Protein AF-0000000070114919 (afdb_homodimer)

Secondary structure (DSSP, 8-state):
----------HHHHHHHHHHHHHHHHHHHHHHHHHHHHHHH-EEEEE-TTSSEEEEEETT-BEEEEEE-GGGGGS-HHHHHHHHHHHHHHHHHHHHHHHHHHHHHHH-TT-HHHHHHHHHHHHHHHTSGGG--/----------HHHHHHHHHHHHHHHHHHHHHHHHHHHHHHH-EEEEE-TTSSEEEEEETT-BEEEEEE-GGGGGS-HHHHHHHHHHHHHHHHHHHHHHHHHHHHHHH-TT-HHHHHHHHHHHHHHHTSGGG--

pLDDT: mean 83.4, std 18.02, range [37.12, 98.88]

Solvent-accessible surface area (backbone atoms only — not comparable to full-atom values): 14365 Å² total; per-residue (Å²): 129,81,78,78,66,70,77,72,73,48,69,68,56,51,51,52,53,52,52,50,49,51,51,52,50,52,50,50,53,53,30,51,51,50,32,52,52,52,44,72,64,36,71,29,69,24,54,36,94,84,54,50,40,40,36,30,24,30,56,79,38,31,75,73,44,56,47,54,34,90,63,58,55,79,50,54,45,68,55,51,33,52,47,51,51,51,17,48,52,51,21,40,54,50,18,48,52,53,48,48,50,47,34,40,73,48,46,30,80,84,27,69,67,27,51,53,50,46,50,51,52,49,51,58,57,58,70,32,77,78,68,58,127,130,81,78,78,67,71,77,72,74,49,69,68,57,52,52,51,51,51,50,51,51,51,51,52,49,53,50,52,52,52,30,50,52,51,33,50,52,52,44,73,64,37,70,28,68,25,55,36,95,84,54,51,39,38,36,29,24,30,56,79,37,33,75,73,46,55,46,53,33,90,64,58,54,78,50,53,44,68,56,52,32,52,45,51,51,51,18,49,52,52,22,39,53,50,19,49,51,52,46,49,48,47,33,41,74,46,45,30,81,82,28,67,66,27,50,53,51,48,50,51,51,50,49,57,58,56,70,32,75,78,67,59,128

Sequenc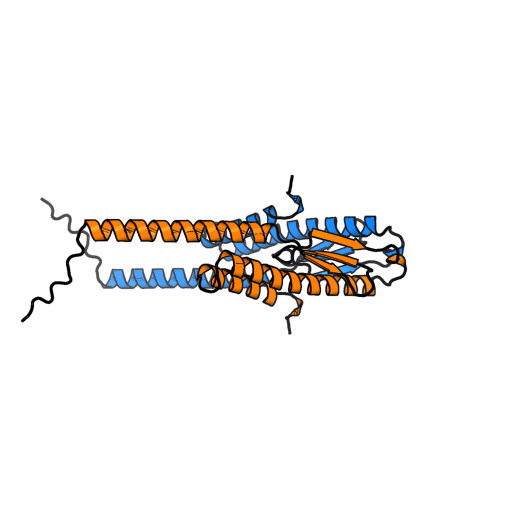e (266 aa):
MASDAEPLLEPGMALDRLAAWQHDIDQVVARTRAATARLAALRVSASDPRGLVRVTLDAQGTLHDIRFTARLDHYDPDVVSRTIMAAVRDARRRAAGDSALVIEETLGSASVAARELTARVAERLRTSPEDRPMASDAEPLLEPGMALDRLAAWQHDIDQVVARTRAATARLAALRVSASDPRGLVRVTLDAQGTLHDIRFTARLDHYDPDVVSRTIMAAVRDARRRAAGDSALVIEETLGSASVAARELTARVAERLRTSPEDRP

Nearest PDB structures (foldseek):
  1j8b-assembly1_A-2  TM=7.448E-01  e=1.218E-04  Haemophilus influenzae Rd KW20
  1pug-assembly1_A  TM=6.864E-01  e=4.179E-04  Escherichia coli
  7aor-assembly1_an  TM=6.148E-01  e=1.524E-03  Trypanosoma cruzi strain CL Brener
  7ane-assembly1_an  TM=6.117E-01  e=2.206E-03  Leishmania major
  6hiw-assembly1_DM  TM=6.025E-01  e=3.002E-03  Trypanosoma brucei brucei

Radius of gyration: 26.1 Å; Cα contacts (8 Å, |Δi|>4): 324; chains: 2; bounding box: 44×90×58 Å

Organism: Actinoplanes teichomyceticus (NCBI:txid1867)

Structure (mmCIF, N/CA/C/O backbone):
data_AF-0000000070114919-model_v1
#
loop_
_entity.id
_entity.type
_entity.pdbx_description
1 polymer 'YbaB/EbfC DNA-binding family protein'
#
loop_
_atom_site.group_PDB
_atom_site.id
_atom_site.type_symbol
_atom_site.label_atom_id
_atom_site.label_alt_id
_atom_site.label_comp_id
_atom_site.label_asym_id
_atom_site.label_entity_id
_atom_site.label_seq_id
_atom_site.pdbx_PDB_ins_code
_atom_site.Cartn_x
_atom_site.Cartn_y
_atom_site.Cartn_z
_atom_site.occupancy
_atom_site.B_iso_or_equiv
_atom_site.auth_seq_id
_atom_site.auth_comp_id
_atom_site.auth_asym_id
_atom_site.auth_atom_id
_atom_site.pdbx_PDB_model_num
ATOM 1 N N . MET A 1 1 ? -18.984 60.188 14.5 1 41.59 1 MET A N 1
ATOM 2 C CA . MET A 1 1 ? -18.234 59 14.102 1 41.59 1 MET A CA 1
ATOM 3 C C . MET A 1 1 ? -18.656 57.781 14.93 1 41.59 1 MET A C 1
ATOM 5 O O . MET A 1 1 ? -18.609 57.812 16.156 1 41.59 1 MET A O 1
ATOM 9 N N . ALA A 1 2 ? -19.703 57.125 14.391 1 52.75 2 ALA A N 1
ATOM 10 C CA . ALA A 1 2 ? -20.328 56 15.047 1 52.75 2 ALA A CA 1
ATOM 11 C C . ALA A 1 2 ? -19.281 54.938 15.445 1 52.75 2 ALA A C 1
ATOM 13 O O . ALA A 1 2 ? -18.359 54.656 14.672 1 52.75 2 ALA A O 1
ATOM 14 N N . SER A 1 3 ? -18.828 54.969 16.672 1 50.62 3 SER A N 1
ATOM 15 C CA . SER A 1 3 ? -18 53.875 17.203 1 50.62 3 SER A CA 1
ATOM 16 C C . SER A 1 3 ? -18.516 52.531 16.797 1 50.62 3 SER A C 1
ATOM 18 O O . SER A 1 3 ? -19.641 52.125 17.156 1 50.62 3 SER A O 1
ATOM 20 N N . ASP A 1 4 ? -18.453 52.156 15.523 1 49.56 4 ASP A N 1
ATOM 21 C CA . ASP A 1 4 ? -18.75 50.812 15.047 1 49.56 4 ASP A CA 1
ATOM 22 C C . ASP A 1 4 ? -18.172 49.75 15.984 1 49.56 4 ASP A C 1
ATOM 24 O O . ASP A 1 4 ? -17.016 49.344 15.844 1 49.56 4 ASP A O 1
ATOM 28 N N . ALA A 1 5 ? -18.312 49.844 17.312 1 54.16 5 ALA A N 1
ATOM 29 C CA . ALA A 1 5 ? -17.906 48.844 18.297 1 54.16 5 ALA A CA 1
ATOM 30 C C . ALA A 1 5 ? -18.328 47.469 17.844 1 54.16 5 ALA A C 1
ATOM 32 O O . ALA A 1 5 ? -19.469 47.219 17.484 1 54.16 5 ALA A O 1
ATOM 33 N N . GLU A 1 6 ? -17.453 46.625 17.156 1 59.78 6 GLU A N 1
ATOM 34 C CA . GLU A 1 6 ? -17.625 45.219 16.922 1 59.78 6 GLU A CA 1
ATOM 35 C C . GLU A 1 6 ? -18.359 44.531 18.078 1 59.78 6 GLU A C 1
ATOM 37 O O . GLU A 1 6 ? -18.047 44.781 19.25 1 59.78 6 GLU A O 1
ATOM 42 N N . PRO A 1 7 ? -19.578 44.25 17.844 1 58.84 7 PRO A N 1
ATOM 43 C CA . PRO A 1 7 ? -20.359 43.656 18.938 1 58.84 7 PRO A CA 1
ATOM 44 C C . PRO A 1 7 ? -19.531 42.75 19.828 1 58.84 7 PRO A C 1
ATOM 46 O O . PRO A 1 7 ? -18.797 41.906 19.312 1 58.84 7 PRO A O 1
ATOM 49 N N . LEU A 1 8 ? -19.031 43.25 20.812 1 59.84 8 LEU A N 1
ATOM 50 C CA . LEU A 1 8 ? -18.359 42.438 21.828 1 59.84 8 LEU A CA 1
ATOM 51 C C . LEU A 1 8 ? -19.078 41.094 22.047 1 59.84 8 LEU A C 1
ATOM 53 O O . LEU A 1 8 ? -20.266 41.094 22.344 1 59.84 8 LEU A O 1
ATOM 57 N N . LEU A 1 9 ? -18.594 40.062 21.406 1 67.62 9 LEU A N 1
ATOM 58 C CA . LEU A 1 9 ? -19.141 38.75 21.688 1 67.62 9 LEU A CA 1
ATOM 59 C C . LEU A 1 9 ? -19.297 38.531 23.188 1 67.62 9 LEU A C 1
ATOM 61 O O . LEU A 1 9 ? -18.375 38.75 23.953 1 67.62 9 LEU A O 1
ATOM 65 N N . GLU A 1 10 ? -20.5 38.562 23.625 1 78.06 10 GLU A N 1
ATOM 66 C CA . GLU A 1 10 ? -20.812 38.219 25.016 1 78.06 10 GLU A CA 1
ATOM 67 C C . GLU A 1 10 ? -20.141 36.906 25.438 1 78.06 10 GLU A C 1
ATOM 69 O O . GLU A 1 10 ? -20 36 24.625 1 78.06 10 GLU A O 1
ATOM 74 N N . PRO A 1 11 ? -19.438 36.906 26.5 1 83.44 11 PRO A N 1
ATOM 75 C CA . PRO A 1 11 ? -18.734 35.75 26.984 1 83.44 11 PRO A CA 1
ATOM 76 C C . PRO A 1 11 ? -19.547 34.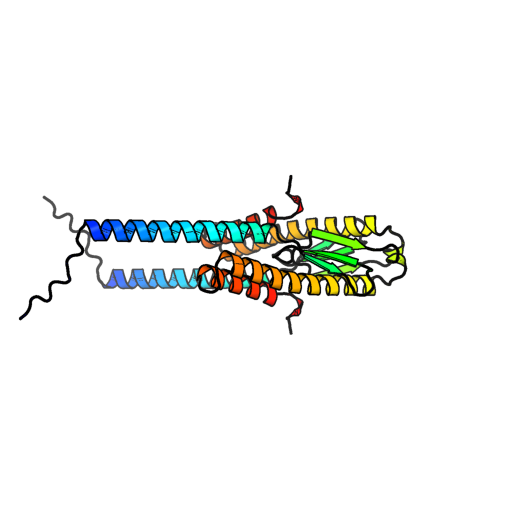469 26.844 1 83.44 11 PRO A C 1
ATOM 78 O O . PRO A 1 11 ? -19.016 33.406 26.5 1 83.44 11 PRO A O 1
ATOM 81 N N . GLY A 1 12 ? -20.828 34.562 27.078 1 86.12 12 GLY A N 1
ATOM 82 C CA . GLY A 1 12 ? -21.703 33.406 26.953 1 86.12 12 GLY A CA 1
ATOM 83 C C . GLY A 1 12 ? -21.797 32.875 25.531 1 86.12 12 GLY A C 1
ATOM 84 O O . GLY A 1 12 ? -21.781 31.672 25.297 1 86.12 12 GLY A O 1
ATOM 85 N N . MET A 1 13 ? -21.828 33.812 24.594 1 86.25 13 MET A N 1
ATOM 86 C CA . MET A 1 13 ? -21.906 33.438 23.172 1 86.25 13 MET A CA 1
ATOM 87 C C . MET A 1 13 ? -20.594 32.844 22.688 1 86.25 13 MET A C 1
ATOM 89 O O . MET A 1 13 ? -20.594 31.891 21.891 1 86.25 13 MET A O 1
ATOM 93 N N . ALA A 1 14 ? -19.484 33.281 23.266 1 87.12 14 ALA A N 1
ATOM 94 C CA . ALA A 1 14 ? -18.156 32.719 22.938 1 87.12 14 ALA A CA 1
ATOM 95 C C . ALA A 1 14 ? -18.016 31.297 23.438 1 87.12 14 ALA A C 1
ATOM 97 O O . ALA A 1 14 ? -17.5 30.438 22.734 1 87.12 14 ALA A O 1
ATOM 98 N N . LEU A 1 15 ? -18.594 31.047 24.625 1 86.88 15 LEU A N 1
ATOM 99 C CA . LEU A 1 15 ? -18.547 29.719 25.203 1 86.88 15 LEU A CA 1
ATOM 100 C C . LEU A 1 15 ? -19.422 28.75 24.422 1 86.88 15 LEU A C 1
ATOM 102 O O . LEU A 1 15 ? -19.047 27.594 24.219 1 86.88 15 LEU A O 1
ATOM 106 N N . ASP A 1 16 ? -20.562 29.234 23.922 1 88.06 16 ASP A N 1
ATOM 107 C CA . ASP A 1 16 ? -21.469 28.406 23.125 1 88.06 16 ASP A CA 1
ATOM 108 C C . ASP A 1 16 ? -20.828 28.047 21.781 1 88.06 16 ASP A C 1
ATOM 110 O O . ASP A 1 16 ? -20.938 26.922 21.312 1 88.06 16 ASP A O 1
ATOM 114 N N . ARG A 1 17 ? -20.188 29.031 21.188 1 87 17 ARG A N 1
ATOM 115 C CA . ARG A 1 17 ? -19.516 28.828 19.906 1 87 17 ARG A CA 1
ATOM 116 C C . ARG A 1 17 ? -18.359 27.828 20.047 1 87 17 ARG A C 1
ATOM 118 O O . ARG A 1 17 ? -18.172 26.969 19.188 1 87 17 ARG A O 1
ATOM 125 N N . LEU A 1 18 ? -17.578 27.859 21.172 1 85.94 18 LEU A N 1
ATOM 126 C CA . LEU A 1 18 ? -16.484 26.938 21.438 1 85.94 18 LEU A CA 1
ATOM 127 C C . LEU A 1 18 ? -17.016 25.516 21.641 1 85.94 18 LEU A C 1
ATOM 129 O O . LEU A 1 18 ? -16.438 24.562 21.125 1 85.94 18 LEU A O 1
ATOM 133 N N . ALA A 1 19 ? -18.156 25.406 22.297 1 88.56 19 ALA A N 1
ATOM 134 C CA . ALA A 1 19 ? -18.766 24.094 22.547 1 88.56 19 ALA A CA 1
ATOM 135 C C . ALA A 1 19 ? -19.25 23.453 21.25 1 88.56 19 ALA A C 1
ATOM 137 O O . ALA A 1 19 ? -19.078 22.25 21.047 1 88.56 19 ALA A O 1
ATOM 138 N N . ALA A 1 20 ? -19.828 24.281 20.406 1 86.06 20 ALA A N 1
ATOM 139 C CA . ALA A 1 20 ? -20.297 23.781 19.109 1 86.06 20 ALA A CA 1
ATOM 140 C C . ALA A 1 20 ? -19.141 23.328 18.234 1 86.06 20 ALA A C 1
ATOM 142 O O . ALA A 1 20 ? -19.219 22.297 17.578 1 86.06 20 ALA A O 1
ATOM 143 N N . TRP A 1 21 ? -18.062 24.141 18.281 1 84.88 21 TRP A N 1
ATOM 144 C CA . TRP A 1 21 ? -16.875 23.797 17.516 1 84.88 21 TRP A CA 1
ATOM 145 C C . TRP A 1 21 ? -16.266 22.5 18.016 1 84.88 21 TRP A C 1
ATOM 147 O O . TRP A 1 21 ? -15.922 21.609 17.219 1 84.88 21 TRP A O 1
ATOM 157 N N . GLN A 1 22 ? -16.188 22.312 19.312 1 86.75 22 GLN A N 1
ATOM 158 C CA . GLN A 1 22 ? -15.656 21.094 19.891 1 86.75 22 GLN A CA 1
ATOM 159 C C . GLN A 1 22 ? -16.5 19.875 19.516 1 86.75 22 GLN A C 1
ATOM 161 O O . GLN A 1 22 ? -15.961 18.812 19.203 1 86.75 22 GLN A O 1
ATOM 166 N N . HIS A 1 23 ? -17.828 20.078 19.5 1 87.31 23 HIS A N 1
ATOM 167 C CA . HIS A 1 23 ? -18.75 19.016 19.109 1 87.31 23 HIS A CA 1
ATOM 168 C C . HIS A 1 23 ? -18.547 18.625 17.641 1 87.31 23 HIS A C 1
ATOM 170 O O . HIS A 1 23 ? -18.469 17.438 17.328 1 87.31 23 HIS A O 1
ATOM 176 N N . ASP A 1 24 ? -18.344 19.609 16.781 1 83.94 24 ASP A N 1
ATOM 177 C CA . ASP A 1 24 ? -18.109 19.359 15.367 1 83.94 24 ASP A CA 1
ATOM 178 C C . ASP A 1 24 ? -16.797 18.609 15.141 1 83.94 24 ASP A C 1
ATOM 180 O O . ASP A 1 24 ? -16.75 17.656 14.375 1 83.94 24 ASP A O 1
ATOM 184 N N . ILE A 1 25 ? -15.766 18.922 15.898 1 86.25 25 ILE A N 1
ATOM 185 C CA . ILE A 1 25 ? -14.469 18.266 15.781 1 86.25 25 ILE A CA 1
ATOM 186 C C . ILE A 1 25 ? -14.586 16.812 16.234 1 86.25 25 ILE A C 1
ATOM 188 O O . ILE A 1 25 ? -14.086 15.914 15.57 1 86.25 25 ILE A O 1
ATOM 192 N N . ASP A 1 26 ? -15.25 16.656 17.312 1 87.69 26 ASP A N 1
ATOM 193 C CA . ASP A 1 26 ? -15.438 15.312 17.844 1 87.69 26 ASP A CA 1
ATOM 194 C C . ASP A 1 26 ? -16.172 14.422 16.844 1 87.69 26 ASP A C 1
ATOM 196 O O . ASP A 1 26 ? -15.828 13.242 16.688 1 87.69 26 ASP A O 1
ATOM 200 N N . GLN A 1 27 ? -17.109 15 16.156 1 87.56 27 GLN A N 1
ATOM 201 C CA . GLN A 1 27 ? -17.859 14.25 15.148 1 87.56 27 GLN A CA 1
ATOM 202 C C . GLN A 1 27 ? -16.984 13.883 13.961 1 87.56 27 GLN A C 1
ATOM 204 O O . GLN A 1 27 ? -17.047 12.766 13.453 1 87.56 27 GLN A O 1
ATOM 209 N N . VAL A 1 28 ? -16.141 14.789 13.547 1 82.75 28 VAL A N 1
ATOM 210 C CA . VAL A 1 28 ? -15.242 14.547 12.414 1 82.75 28 VAL A CA 1
ATOM 211 C C . VAL A 1 28 ? -14.219 13.484 12.789 1 82.75 28 VAL A C 1
ATOM 213 O O . VAL A 1 28 ? -13.961 12.555 12.008 1 82.75 28 VAL A O 1
ATOM 216 N N . VAL A 1 29 ? -13.688 13.508 13.969 1 87.56 29 VAL A N 1
ATOM 217 C CA . VAL A 1 29 ? -12.711 12.539 14.445 1 87.56 29 VAL A CA 1
ATOM 218 C C . VAL A 1 29 ? -13.336 11.148 14.492 1 87.56 29 VAL A C 1
ATOM 220 O O . VAL A 1 29 ? -12.742 10.18 14.023 1 87.56 29 VAL A O 1
ATOM 223 N N . ALA A 1 30 ? -14.508 11.07 14.93 1 90.69 30 ALA A N 1
ATOM 224 C CA . ALA A 1 30 ? -15.211 9.797 15.031 1 90.69 30 ALA A CA 1
ATOM 225 C C . ALA A 1 30 ? -15.477 9.211 13.648 1 90.69 30 ALA A C 1
ATOM 227 O O . ALA A 1 30 ? -15.305 8.008 13.43 1 90.69 30 ALA A O 1
ATOM 228 N N . ARG A 1 31 ? -15.914 10.031 12.758 1 89.19 31 ARG A N 1
ATOM 229 C CA . ARG A 1 31 ? -16.203 9.578 11.398 1 89.19 31 ARG A CA 1
ATOM 230 C C . ARG A 1 31 ? -14.922 9.125 10.695 1 89.19 31 ARG A C 1
ATOM 232 O O . ARG A 1 31 ? -14.922 8.117 9.984 1 89.19 31 ARG A O 1
ATOM 239 N N . THR A 1 32 ? -13.883 9.852 10.875 1 89.69 32 THR A N 1
ATOM 240 C CA . THR A 1 32 ? -12.602 9.492 10.281 1 89.69 32 THR A CA 1
ATOM 241 C C . THR A 1 32 ? -12.102 8.156 10.828 1 89.69 32 THR A C 1
ATOM 243 O O . THR A 1 32 ? -11.641 7.301 10.078 1 89.69 32 THR A O 1
ATOM 246 N N . ARG A 1 33 ? -12.227 7.957 12.078 1 92.06 33 ARG A N 1
ATOM 247 C CA . ARG A 1 33 ? -11.82 6.699 12.695 1 92.06 33 ARG A CA 1
ATOM 248 C C . ARG A 1 33 ? -12.625 5.531 12.141 1 92.06 33 ARG A C 1
ATOM 250 O O . ARG A 1 33 ? -12.078 4.457 11.883 1 92.06 33 ARG A O 1
ATOM 257 N N . ALA A 1 34 ? -13.852 5.766 11.945 1 91.69 34 ALA A N 1
ATOM 258 C CA . ALA A 1 34 ? -14.727 4.734 11.391 1 91.69 34 ALA A CA 1
ATOM 259 C C . ALA A 1 34 ? -14.336 4.398 9.953 1 91.69 34 ALA A C 1
ATOM 261 O O . ALA A 1 34 ? -14.305 3.225 9.57 1 91.69 34 ALA A O 1
ATOM 262 N N . ALA A 1 35 ? -14.047 5.418 9.18 1 90.69 35 ALA A N 1
ATOM 263 C CA . ALA A 1 35 ? -13.602 5.215 7.805 1 90.69 35 ALA A CA 1
ATOM 264 C C . ALA A 1 35 ? -12.305 4.418 7.758 1 90.69 35 ALA A C 1
ATOM 266 O O . ALA A 1 35 ? -12.18 3.473 6.977 1 90.69 35 ALA A O 1
ATOM 267 N N . THR A 1 36 ? -11.414 4.816 8.617 1 92.31 36 THR A N 1
ATOM 268 C CA . THR A 1 36 ? -10.117 4.148 8.664 1 92.31 36 THR A CA 1
ATOM 269 C C . THR A 1 36 ? -10.281 2.674 9.031 1 92.31 36 THR A C 1
ATOM 271 O O . THR A 1 36 ? -9.664 1.805 8.414 1 92.31 36 THR A O 1
ATOM 274 N N . ALA A 1 37 ? -11.094 2.385 9.961 1 95.31 37 ALA A N 1
ATOM 275 C CA . ALA A 1 37 ? -11.344 1.008 10.383 1 95.31 37 ALA A CA 1
ATOM 276 C C . ALA A 1 37 ? -11.969 0.195 9.25 1 95.31 37 ALA A C 1
ATOM 278 O O . ALA A 1 37 ? -11.602 -0.959 9.031 1 95.31 37 ALA A O 1
ATOM 279 N N . ARG A 1 38 ? -12.906 0.767 8.555 1 95.62 38 ARG A N 1
ATOM 280 C CA . ARG A 1 38 ? -13.57 0.089 7.438 1 95.62 38 ARG A CA 1
ATOM 281 C C . ARG A 1 38 ? -12.586 -0.176 6.301 1 95.62 38 ARG A C 1
ATOM 283 O O . ARG A 1 38 ? -12.609 -1.246 5.691 1 95.62 38 ARG A O 1
ATOM 290 N N . LEU A 1 39 ? -11.773 0.831 6.039 1 94.94 39 LEU A N 1
ATOM 291 C CA . LEU A 1 39 ? -10.75 0.668 5.008 1 94.94 39 LEU A CA 1
ATOM 292 C C . LEU A 1 39 ? -9.766 -0.43 5.387 1 94.94 39 LEU A C 1
ATOM 294 O O . LEU A 1 39 ? -9.367 -1.232 4.539 1 94.94 39 LEU A O 1
ATOM 298 N N . ALA A 1 40 ? -9.375 -0.455 6.656 1 94.81 40 ALA A N 1
ATOM 299 C CA . ALA A 1 40 ? -8.422 -1.449 7.137 1 94.81 40 ALA A CA 1
ATOM 300 C C . ALA A 1 40 ? -8.992 -2.859 7.02 1 94.81 40 ALA A C 1
ATOM 302 O O . ALA A 1 40 ? -8.242 -3.826 6.855 1 94.81 40 ALA A O 1
ATOM 303 N N . ALA A 1 41 ? -10.266 -3 7.016 1 96.44 41 ALA A N 1
ATOM 304 C CA . ALA A 1 41 ? -10.922 -4.301 7.004 1 96.44 41 ALA A CA 1
ATOM 305 C C . ALA A 1 41 ? -11.328 -4.695 5.586 1 96.44 41 ALA A C 1
ATOM 307 O O . ALA A 1 41 ? -11.734 -5.836 5.344 1 96.44 41 ALA A O 1
ATOM 308 N N . LEU A 1 42 ? -11.219 -3.812 4.699 1 97.31 42 LEU A N 1
ATOM 309 C CA . LEU A 1 42 ? -11.703 -4.043 3.344 1 97.31 42 LEU A CA 1
ATOM 310 C C . LEU A 1 42 ? -10.906 -5.152 2.662 1 97.31 42 LEU A C 1
ATOM 312 O O . LEU A 1 42 ? -9.68 -5.18 2.744 1 97.31 42 LEU A O 1
ATOM 316 N N . ARG A 1 43 ? -11.602 -6.109 2.088 1 98.5 43 ARG A N 1
ATOM 317 C CA . ARG A 1 43 ? -11.055 -7.164 1.24 1 98.5 43 ARG A CA 1
ATOM 318 C C . ARG A 1 43 ? -11.844 -7.289 -0.059 1 98.5 43 ARG A C 1
ATOM 320 O O . ARG A 1 43 ? -13.078 -7.281 -0.046 1 98.5 43 ARG A O 1
ATOM 327 N N . VAL A 1 44 ? -11.164 -7.301 -1.068 1 97.94 44 VAL A N 1
ATOM 328 C CA . VAL A 1 44 ? -11.797 -7.41 -2.381 1 97.94 44 VAL A CA 1
ATOM 329 C C . VAL A 1 44 ? -11.203 -8.594 -3.141 1 97.94 44 VAL A C 1
ATOM 331 O O . VAL A 1 44 ? -9.984 -8.812 -3.123 1 97.94 44 VAL A O 1
ATOM 334 N N . SER A 1 45 ? -12.086 -9.32 -3.748 1 98.44 45 SER A N 1
ATOM 335 C CA . SER A 1 45 ? -11.625 -10.453 -4.539 1 98.44 45 SER A CA 1
ATOM 336 C C . SER A 1 45 ? -11.953 -10.266 -6.016 1 98.44 45 SER A C 1
ATOM 338 O O . SER A 1 45 ? -12.922 -9.586 -6.363 1 98.44 45 SER A O 1
ATOM 340 N N . ALA A 1 46 ? -11.117 -10.797 -6.852 1 98.25 46 ALA A N 1
ATOM 341 C CA . ALA A 1 46 ? -11.336 -10.883 -8.297 1 98.25 46 ALA A CA 1
ATOM 342 C C . ALA A 1 46 ? -10.852 -12.219 -8.844 1 98.25 46 ALA A C 1
ATOM 344 O O . ALA A 1 46 ? -9.914 -12.812 -8.312 1 98.25 46 ALA A O 1
ATOM 345 N N . SER A 1 47 ? -11.531 -12.602 -9.844 1 98.19 47 SER A N 1
ATOM 346 C CA . SER A 1 47 ? -11.172 -13.828 -10.555 1 98.19 47 SER A CA 1
ATOM 347 C C . SER A 1 47 ? -10.977 -13.562 -12.047 1 98.19 47 SER A C 1
ATOM 349 O O . SER A 1 47 ? -11.539 -12.609 -12.594 1 98.19 47 SER A O 1
ATOM 351 N N . ASP A 1 48 ? -10.102 -14.391 -12.609 1 96.81 48 ASP A N 1
ATOM 352 C CA . ASP A 1 48 ? -10.023 -14.344 -14.062 1 96.81 48 ASP A CA 1
ATOM 353 C C . ASP A 1 48 ? -11.289 -14.898 -14.711 1 96.81 48 ASP A C 1
ATOM 355 O O . ASP A 1 48 ? -12.055 -15.617 -14.062 1 96.81 48 ASP A O 1
ATOM 359 N N . PRO A 1 49 ? -11.539 -14.617 -15.883 1 94.69 49 PRO A N 1
ATOM 360 C CA . PRO A 1 49 ? -12.781 -15.008 -16.547 1 94.69 49 PRO A CA 1
ATOM 361 C C . PRO A 1 49 ? -12.977 -16.516 -16.594 1 94.69 49 PRO A C 1
ATOM 363 O O . PRO A 1 49 ? -14.117 -17 -16.609 1 94.69 49 PRO A O 1
ATOM 366 N N . ARG A 1 50 ? -11.961 -17.297 -16.578 1 94.38 50 ARG A N 1
ATOM 367 C CA . ARG A 1 50 ? -12.062 -18.75 -16.656 1 94.38 50 ARG A CA 1
ATOM 368 C C . ARG A 1 50 ? -12.148 -19.375 -15.273 1 94.38 50 ARG A C 1
ATOM 370 O O . ARG A 1 50 ? -12.328 -20.594 -15.141 1 94.38 50 ARG A O 1
ATOM 377 N N . GLY A 1 51 ? -11.922 -18.609 -14.25 1 95.88 51 GLY A N 1
ATOM 378 C CA . GLY A 1 51 ? -12.023 -19.094 -12.875 1 95.88 51 GLY A CA 1
ATOM 379 C C . GLY A 1 51 ? -10.797 -19.875 -12.43 1 95.88 51 GLY A C 1
ATOM 380 O O . GLY A 1 51 ? -10.875 -20.672 -11.492 1 95.88 51 GLY A O 1
ATOM 381 N N . LEU A 1 52 ? -9.773 -19.719 -13.102 1 97.38 52 LEU A N 1
ATOM 382 C CA . LEU A 1 52 ? -8.539 -20.422 -12.766 1 97.38 52 LEU A CA 1
ATOM 383 C C . LEU A 1 52 ? -7.984 -19.953 -11.422 1 97.38 52 LEU A C 1
ATOM 385 O O . LEU A 1 52 ? -7.504 -20.75 -10.625 1 97.38 52 LEU A O 1
ATOM 389 N N . VAL A 1 53 ? -8.086 -18.609 -11.242 1 98.56 53 VAL A N 1
ATOM 390 C CA . VAL A 1 53 ? -7.469 -18.047 -10.055 1 98.56 53 VAL A CA 1
ATOM 391 C C . VAL A 1 53 ? -8.406 -17.016 -9.43 1 98.56 53 VAL A C 1
ATOM 393 O O . VAL A 1 53 ? -9.109 -16.297 -10.141 1 98.56 53 VAL A O 1
ATOM 396 N N . ARG A 1 54 ? -8.43 -16.969 -8.156 1 98.75 54 ARG A N 1
ATOM 397 C CA . ARG A 1 54 ? -9.055 -15.914 -7.359 1 98.75 54 ARG A CA 1
ATOM 398 C C . ARG A 1 54 ? -8.055 -15.281 -6.402 1 98.75 54 ARG A C 1
ATOM 400 O O . ARG A 1 54 ? -7.355 -15.992 -5.668 1 98.75 54 ARG A O 1
ATOM 407 N N . VAL A 1 55 ? -8 -13.969 -6.445 1 98.81 55 VAL A N 1
ATOM 408 C CA . VAL A 1 55 ? -7.109 -13.25 -5.539 1 98.81 55 VAL A CA 1
ATOM 409 C C . VAL A 1 55 ? -7.93 -12.359 -4.602 1 98.81 55 VAL A C 1
ATOM 411 O O . VAL A 1 55 ? -9.023 -11.914 -4.961 1 98.81 55 VAL A O 1
ATOM 414 N N . THR A 1 56 ? -7.41 -12.164 -3.443 1 98.81 56 THR A N 1
ATOM 415 C CA . THR A 1 56 ? -8 -11.25 -2.471 1 98.81 56 THR A CA 1
ATOM 416 C C . THR A 1 56 ? -6.992 -10.188 -2.041 1 98.81 56 THR A C 1
ATOM 418 O O . THR A 1 56 ? -5.902 -10.516 -1.573 1 98.81 56 THR A O 1
ATOM 421 N N . LEU A 1 57 ? -7.375 -8.922 -2.217 1 98.25 57 LEU A N 1
ATOM 422 C CA . LEU A 1 57 ? -6.535 -7.793 -1.837 1 98.25 57 LEU A CA 1
ATOM 423 C C . LEU A 1 57 ? -7.211 -6.945 -0.764 1 98.25 57 LEU A C 1
ATOM 425 O O . LEU A 1 57 ? -8.43 -7.008 -0.596 1 98.25 57 LEU A O 1
ATOM 429 N N . ASP A 1 58 ? -6.371 -6.246 -0.104 1 96.25 58 ASP A N 1
ATOM 430 C CA . ASP A 1 58 ? -6.914 -5.203 0.764 1 96.25 58 ASP A CA 1
ATOM 431 C C . ASP A 1 58 ? -6.973 -3.861 0.039 1 96.25 58 ASP A C 1
ATOM 433 O O . ASP A 1 58 ? -6.684 -3.783 -1.156 1 96.25 58 ASP A O 1
ATOM 437 N N . ALA A 1 59 ? -7.371 -2.857 0.741 1 93.94 59 ALA A N 1
ATOM 438 C CA . ALA A 1 59 ? -7.586 -1.53 0.171 1 93.94 59 ALA A CA 1
ATOM 439 C C . ALA A 1 59 ? -6.281 -0.944 -0.362 1 93.94 59 ALA A C 1
ATOM 441 O O . ALA A 1 59 ? -6.297 -0.048 -1.209 1 93.94 59 ALA A O 1
ATOM 442 N N . GLN A 1 60 ? -5.168 -1.475 0.126 1 90.38 60 GLN A N 1
ATOM 443 C CA . GLN A 1 60 ? -3.861 -0.958 -0.272 1 90.38 60 GLN A CA 1
ATOM 444 C C . GLN A 1 60 ? -3.281 -1.762 -1.432 1 90.38 60 GLN A C 1
ATOM 446 O O . GLN A 1 60 ? -2.201 -1.445 -1.935 1 90.38 60 GLN A O 1
ATOM 451 N N . GLY A 1 61 ? -3.984 -2.742 -1.796 1 93.06 61 GLY A N 1
ATOM 452 C CA . GLY A 1 61 ? -3.529 -3.539 -2.924 1 93.06 61 GLY A CA 1
ATOM 453 C C . GLY A 1 61 ? -2.617 -4.68 -2.52 1 93.06 61 GLY A C 1
ATOM 454 O O . GLY A 1 61 ? -1.987 -5.312 -3.371 1 93.06 61 GLY A O 1
ATOM 455 N N . THR A 1 62 ? -2.561 -4.949 -1.233 1 95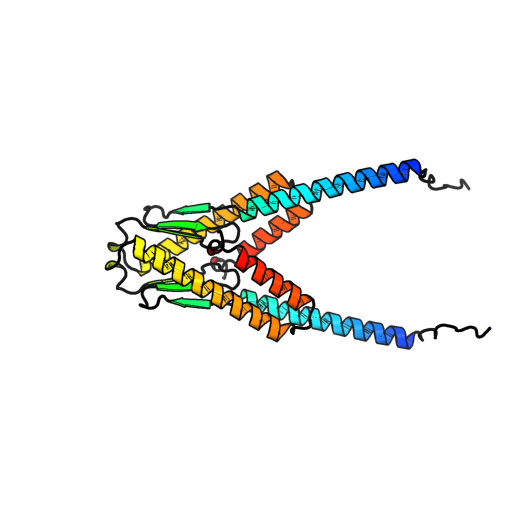.31 62 THR A N 1
ATOM 456 C CA . THR A 1 62 ? -1.76 -6.062 -0.738 1 95.31 62 THR A CA 1
ATOM 457 C C . THR A 1 62 ? -2.494 -7.387 -0.936 1 95.31 62 THR A C 1
ATOM 459 O O . THR A 1 62 ? -3.695 -7.48 -0.669 1 95.31 62 THR A O 1
ATOM 462 N N . LEU A 1 63 ? -1.743 -8.344 -1.407 1 98.06 63 LEU A N 1
ATOM 463 C CA . LEU A 1 63 ? -2.305 -9.672 -1.63 1 98.06 63 LEU A CA 1
ATOM 464 C C . LEU A 1 63 ? -2.467 -10.414 -0.311 1 98.06 63 LEU A C 1
ATOM 466 O O . LEU A 1 63 ? -1.482 -10.688 0.381 1 98.06 63 LEU A O 1
ATOM 470 N N . HIS A 1 64 ? -3.678 -10.852 0.024 1 97.44 64 HIS A N 1
ATOM 471 C CA . HIS A 1 64 ? -3.951 -11.539 1.282 1 97.44 64 HIS A CA 1
ATOM 472 C C . HIS A 1 64 ? -4.223 -13.016 1.055 1 97.44 64 HIS A C 1
ATOM 474 O O . HIS A 1 64 ? -4.008 -13.836 1.952 1 97.44 64 HIS A O 1
ATOM 480 N N . ASP A 1 65 ? -4.754 -13.281 -0.19 1 98.25 65 ASP A N 1
ATOM 481 C CA . ASP A 1 65 ? -5.074 -14.672 -0.513 1 98.25 65 ASP A CA 1
ATOM 482 C C . ASP A 1 65 ? -5.047 -14.898 -2.021 1 98.25 65 ASP A C 1
ATOM 484 O O . ASP A 1 65 ? -5.32 -13.984 -2.803 1 98.25 65 ASP A O 1
ATOM 488 N N . ILE A 1 66 ? -4.758 -16.094 -2.414 1 98.88 66 ILE A N 1
ATOM 489 C CA . ILE A 1 66 ? -4.793 -16.547 -3.803 1 98.88 66 ILE A CA 1
ATOM 490 C C . ILE A 1 66 ? -5.18 -18.016 -3.863 1 98.88 66 ILE A C 1
ATOM 492 O O . ILE A 1 66 ? -4.676 -18.828 -3.082 1 98.88 66 ILE A O 1
ATOM 496 N N . ARG A 1 67 ? -6.078 -18.359 -4.723 1 98.56 67 ARG A N 1
ATOM 497 C CA . ARG A 1 67 ? -6.57 -19.719 -4.871 1 98.56 67 ARG A CA 1
ATOM 498 C C . ARG A 1 67 ? -6.676 -20.109 -6.344 1 98.56 67 ARG A C 1
ATOM 500 O O . ARG A 1 67 ? -7.004 -19.266 -7.188 1 98.56 67 ARG A O 1
ATOM 507 N N . PHE A 1 68 ? -6.48 -21.375 -6.543 1 98.44 68 PHE A N 1
ATOM 508 C CA . PHE A 1 68 ? -6.562 -21.906 -7.898 1 98.44 68 PHE A CA 1
ATOM 509 C C . PHE A 1 68 ? -7.574 -23.047 -7.973 1 98.44 68 PHE A C 1
ATOM 511 O O . PHE A 1 68 ? -7.855 -23.703 -6.969 1 98.44 68 PHE A O 1
ATOM 518 N N . THR A 1 69 ? -8.055 -23.234 -9.172 1 96.38 69 THR A N 1
ATOM 519 C CA . THR A 1 69 ? -8.812 -24.453 -9.43 1 96.38 69 THR A CA 1
ATOM 520 C C . THR A 1 69 ? -7.879 -25.609 -9.789 1 96.38 69 THR A C 1
ATOM 522 O O . THR A 1 69 ? -6.676 -25.406 -9.969 1 96.38 69 THR A O 1
ATOM 525 N N . ALA A 1 70 ? -8.5 -26.734 -9.969 1 93.38 70 ALA A N 1
ATOM 526 C CA . ALA A 1 70 ? -7.754 -27.953 -10.273 1 93.38 70 ALA A CA 1
ATOM 527 C C . ALA A 1 70 ? -7.219 -27.922 -11.695 1 93.38 70 ALA A C 1
ATOM 529 O O . ALA A 1 70 ? -6.379 -28.75 -12.07 1 93.38 70 ALA A O 1
ATOM 530 N N . ARG A 1 71 ? -7.582 -26.953 -12.508 1 93.5 71 ARG A N 1
ATOM 531 C CA . ARG A 1 71 ? -7.156 -26.875 -13.898 1 93.5 71 ARG A CA 1
ATOM 532 C C . ARG A 1 71 ? -5.773 -26.25 -14.016 1 93.5 71 ARG A C 1
ATOM 534 O O . ARG A 1 71 ? -5.238 -26.109 -15.117 1 93.5 71 ARG A O 1
ATOM 541 N N . LEU A 1 72 ? -5.195 -25.859 -12.883 1 96 72 LEU A N 1
ATOM 542 C CA . LEU A 1 72 ? -3.922 -25.156 -12.859 1 96 72 LEU A CA 1
ATOM 543 C C . LEU A 1 72 ? -2.855 -25.906 -13.641 1 96 72 LEU A C 1
ATOM 545 O O . LEU A 1 72 ? -2.07 -25.312 -14.375 1 96 72 LEU A O 1
ATOM 549 N N . ASP A 1 73 ? -2.889 -27.234 -13.586 1 91.94 73 ASP A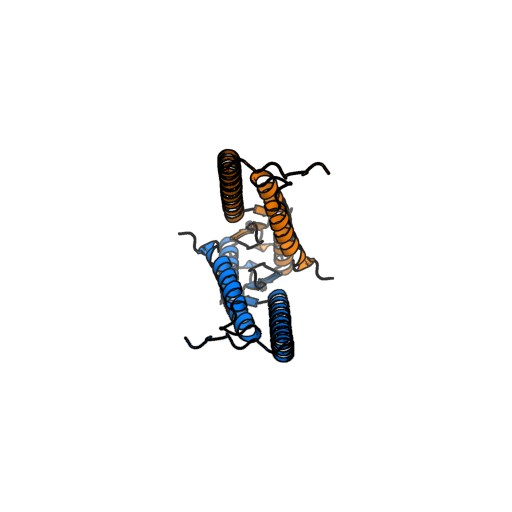 N 1
ATOM 550 C CA . ASP A 1 73 ? -1.821 -28.047 -14.164 1 91.94 73 ASP A CA 1
ATOM 551 C C . ASP A 1 73 ? -1.958 -28.125 -15.688 1 91.94 73 ASP A C 1
ATOM 553 O O . ASP A 1 73 ? -1.078 -28.672 -16.359 1 91.94 73 ASP A O 1
ATOM 557 N N . HIS A 1 74 ? -2.99 -27.562 -16.219 1 93 74 HIS A N 1
ATOM 558 C CA . HIS A 1 74 ? -3.213 -27.609 -17.656 1 93 74 HIS A CA 1
ATOM 559 C C . HIS A 1 74 ? -2.689 -26.344 -18.344 1 93 74 HIS A C 1
ATOM 561 O O . HIS A 1 74 ? -2.779 -26.219 -19.562 1 93 74 HIS A O 1
ATOM 567 N N . TYR A 1 75 ? -2.113 -25.469 -17.562 1 95 75 TYR A N 1
ATOM 568 C CA . TYR A 1 75 ? -1.705 -24.188 -18.125 1 95 75 TYR A CA 1
ATOM 569 C C . TYR A 1 75 ? -0.193 -24.016 -18.062 1 95 75 TYR A C 1
ATOM 571 O O . TYR A 1 75 ? 0.443 -24.469 -17.094 1 95 75 TYR A O 1
ATOM 579 N N . ASP A 1 76 ? 0.322 -23.266 -19 1 96.06 76 ASP A N 1
ATOM 580 C CA . ASP A 1 76 ? 1.725 -22.859 -19 1 96.06 76 ASP A CA 1
ATOM 581 C C . ASP A 1 76 ? 2.01 -21.859 -17.891 1 96.06 76 ASP A C 1
ATOM 583 O O . ASP A 1 76 ? 1.212 -20.953 -17.641 1 96.06 76 ASP A O 1
ATOM 587 N N . PRO A 1 77 ? 3.145 -22.031 -17.281 1 97.31 77 PRO A N 1
ATOM 588 C CA . PRO A 1 77 ? 3.486 -21.109 -16.188 1 97.31 77 PRO A CA 1
ATOM 589 C C . PRO A 1 77 ? 3.355 -19.641 -16.578 1 97.31 77 PRO A C 1
ATOM 591 O O . PRO A 1 77 ? 2.904 -18.828 -15.781 1 97.31 77 PRO A O 1
ATOM 594 N N . ASP A 1 78 ? 3.668 -19.297 -17.844 1 97.31 78 ASP A N 1
ATOM 595 C CA . ASP A 1 78 ? 3.57 -17.906 -18.281 1 97.31 78 ASP A CA 1
ATOM 596 C C . ASP A 1 78 ? 2.115 -17.453 -18.328 1 97.31 78 ASP A C 1
ATOM 598 O O . ASP A 1 78 ? 1.814 -16.297 -18.016 1 97.31 78 ASP A O 1
ATOM 602 N N . VAL A 1 79 ? 1.294 -18.328 -18.703 1 97.38 79 VAL A N 1
ATOM 603 C CA . VAL A 1 79 ? -0.13 -18.016 -18.75 1 97.38 79 VAL A CA 1
ATOM 604 C C . VAL A 1 79 ? -0.662 -17.812 -17.328 1 97.38 79 VAL A C 1
ATOM 606 O O . VAL A 1 79 ? -1.429 -16.891 -17.078 1 97.38 79 VAL A O 1
ATOM 609 N N . VAL A 1 80 ? -0.233 -18.656 -16.438 1 98.06 80 VAL A N 1
ATOM 610 C CA . VAL A 1 80 ? -0.649 -18.547 -15.039 1 98.06 80 VAL A CA 1
ATOM 611 C C . VAL A 1 80 ? -0.198 -17.219 -14.461 1 98.06 80 VAL A C 1
ATOM 613 O O . VAL A 1 80 ? -0.989 -16.5 -13.844 1 98.06 80 VAL A O 1
ATOM 616 N N . SER A 1 81 ? 1.014 -16.797 -14.742 1 98.62 81 SER A N 1
ATOM 617 C CA . SER A 1 81 ? 1.545 -15.523 -14.266 1 98.62 81 SER A CA 1
ATOM 618 C C . SER A 1 81 ? 0.721 -14.352 -14.781 1 98.62 81 SER A C 1
ATOM 620 O O . SER A 1 81 ? 0.34 -13.461 -14.016 1 98.62 81 SER A O 1
ATOM 622 N N . ARG A 1 82 ? 0.422 -14.398 -16.047 1 98.25 82 ARG A N 1
ATOM 623 C CA . ARG A 1 82 ? -0.344 -13.312 -16.656 1 98.25 82 ARG A CA 1
ATOM 624 C C . ARG A 1 82 ? -1.757 -13.25 -16.078 1 98.25 82 ARG A C 1
ATOM 626 O O . ARG A 1 82 ? -2.293 -12.164 -15.859 1 98.25 82 ARG A O 1
ATOM 633 N N . THR A 1 83 ? -2.291 -14.445 -15.875 1 98.31 83 THR A N 1
ATOM 634 C CA . THR A 1 83 ? -3.65 -14.523 -15.352 1 98.31 83 THR A CA 1
ATOM 635 C C . THR A 1 83 ? -3.721 -13.977 -13.93 1 98.31 83 THR A C 1
ATOM 637 O O . THR A 1 83 ? -4.648 -13.242 -13.586 1 98.31 83 THR A O 1
ATOM 640 N N . ILE A 1 84 ? -2.75 -14.297 -13.109 1 98.75 84 ILE A N 1
ATOM 641 C CA . ILE A 1 84 ? -2.672 -13.766 -11.75 1 98.75 84 ILE A CA 1
ATOM 642 C C . ILE A 1 84 ? -2.58 -12.242 -11.797 1 98.75 84 ILE A C 1
ATOM 644 O O . ILE A 1 84 ? -3.326 -11.555 -11.102 1 98.75 84 ILE A O 1
ATOM 648 N N . MET A 1 85 ? -1.707 -11.75 -12.648 1 98.56 85 MET A N 1
ATOM 649 C CA . MET A 1 85 ? -1.483 -10.305 -12.688 1 98.56 85 MET A CA 1
ATOM 650 C C . MET A 1 85 ? -2.727 -9.578 -13.18 1 98.56 85 MET A C 1
ATOM 652 O O . MET A 1 85 ? -3.033 -8.477 -12.719 1 98.56 85 MET A O 1
ATOM 656 N N . ALA A 1 86 ? -3.41 -10.172 -14.094 1 98.25 86 ALA A N 1
ATOM 657 C CA . ALA A 1 86 ? -4.66 -9.578 -14.562 1 98.25 86 ALA A CA 1
ATOM 658 C C . ALA A 1 86 ? -5.695 -9.531 -13.438 1 98.25 86 ALA A C 1
ATOM 660 O O . ALA A 1 86 ? -6.367 -8.516 -13.242 1 98.25 86 ALA A O 1
ATOM 661 N N . ALA A 1 87 ? -5.77 -10.625 -12.719 1 98.5 87 ALA A N 1
ATOM 662 C CA . ALA A 1 87 ? -6.707 -10.688 -11.594 1 98.5 87 ALA A CA 1
ATOM 663 C C . ALA A 1 87 ? -6.344 -9.672 -10.523 1 98.5 87 ALA A C 1
ATOM 665 O O . ALA A 1 87 ? -7.223 -9.031 -9.945 1 98.5 87 ALA A O 1
ATOM 666 N N . VAL A 1 88 ? -5.078 -9.539 -10.258 1 98.31 88 VAL A N 1
ATOM 667 C CA . VAL A 1 88 ? -4.602 -8.57 -9.273 1 98.31 88 VAL A CA 1
ATOM 668 C C . VAL A 1 88 ? -4.961 -7.16 -9.727 1 98.31 88 VAL A C 1
ATOM 670 O O . VAL A 1 88 ? -5.434 -6.348 -8.93 1 98.31 88 VAL A O 1
ATOM 673 N N . ARG A 1 89 ? -4.789 -6.859 -10.992 1 97.5 89 ARG A N 1
ATOM 674 C CA . ARG A 1 89 ? -5.133 -5.547 -11.523 1 97.5 89 ARG A CA 1
ATOM 675 C C . ARG A 1 89 ? -6.625 -5.266 -11.375 1 97.5 89 ARG A C 1
ATOM 677 O O . ARG A 1 89 ? -7.02 -4.168 -10.969 1 97.5 89 ARG A O 1
ATOM 684 N N . ASP A 1 90 ? -7.367 -6.242 -11.648 1 97.81 90 ASP A N 1
ATOM 685 C CA . ASP A 1 90 ? -8.812 -6.102 -11.516 1 97.81 90 ASP A CA 1
ATOM 686 C C . ASP A 1 90 ? -9.219 -5.867 -10.062 1 97.81 90 ASP A C 1
ATOM 688 O O . ASP A 1 90 ? -10.016 -4.977 -9.773 1 97.81 90 ASP A O 1
ATOM 692 N N . ALA A 1 91 ? -8.625 -6.664 -9.188 1 98.19 91 ALA A N 1
ATOM 693 C CA . ALA A 1 91 ? -8.898 -6.516 -7.758 1 98.19 91 ALA A CA 1
ATOM 694 C C . ALA A 1 91 ? -8.477 -5.137 -7.258 1 98.19 91 ALA A C 1
ATOM 696 O O . ALA A 1 91 ? -9.172 -4.531 -6.438 1 98.19 91 ALA A O 1
ATOM 697 N N . ARG A 1 92 ? -7.391 -4.688 -7.73 1 97.06 92 ARG A N 1
ATOM 698 C CA . ARG A 1 92 ? -6.902 -3.377 -7.32 1 97.06 92 ARG A CA 1
ATOM 699 C C . ARG A 1 92 ? -7.867 -2.275 -7.746 1 97.06 92 ARG A C 1
ATOM 701 O O . ARG A 1 92 ? -8.133 -1.345 -6.984 1 97.06 92 ARG A O 1
ATOM 708 N N . ARG A 1 93 ? -8.336 -2.383 -8.914 1 96.44 93 ARG A N 1
ATOM 709 C CA . ARG A 1 93 ? -9.32 -1.417 -9.398 1 96.44 93 ARG A CA 1
ATOM 710 C C . ARG A 1 93 ? -10.578 -1.439 -8.539 1 96.44 93 ARG A C 1
ATOM 712 O O . ARG A 1 93 ? -11.086 -0.387 -8.148 1 96.44 93 ARG A O 1
ATOM 719 N N . ARG A 1 94 ? -11.031 -2.625 -8.25 1 97.06 94 ARG A N 1
ATOM 720 C CA . ARG A 1 94 ? -12.219 -2.783 -7.418 1 97.06 94 ARG A CA 1
ATOM 721 C C . ARG A 1 94 ? -11.984 -2.24 -6.012 1 97.06 94 ARG A C 1
ATOM 723 O O . ARG A 1 94 ? -12.852 -1.575 -5.445 1 97.06 94 ARG A O 1
ATOM 730 N N . ALA A 1 95 ? -10.82 -2.553 -5.508 1 96.19 95 ALA A N 1
ATOM 731 C CA . ALA A 1 95 ? -10.461 -2.053 -4.184 1 96.19 95 ALA A CA 1
ATOM 732 C C . ALA A 1 95 ? -10.477 -0.526 -4.152 1 96.19 95 ALA A C 1
ATOM 734 O O . ALA A 1 95 ? -10.961 0.076 -3.189 1 96.19 95 ALA A O 1
ATOM 735 N N . ALA A 1 96 ? -9.938 0.046 -5.184 1 94 96 ALA A N 1
ATOM 736 C CA . ALA A 1 96 ? -9.938 1.504 -5.281 1 94 96 ALA A CA 1
ATOM 737 C C . ALA A 1 96 ? -11.359 2.057 -5.293 1 94 96 ALA A C 1
ATOM 739 O O . ALA A 1 96 ? -11.656 3.025 -4.59 1 94 96 ALA A O 1
ATOM 740 N N . GLY A 1 97 ? -12.164 1.427 -6 1 94.81 97 GLY A N 1
ATOM 741 C CA . GLY A 1 97 ? -13.562 1.829 -6.051 1 94.81 97 GLY A CA 1
ATOM 742 C C . GLY A 1 97 ? -14.273 1.68 -4.723 1 94.81 97 GLY A C 1
ATOM 743 O O . GLY A 1 97 ? -14.961 2.6 -4.27 1 94.81 97 GLY A O 1
ATOM 744 N N . ASP A 1 98 ? -14.141 0.545 -4.105 1 96.06 98 ASP A N 1
ATOM 745 C CA . ASP A 1 98 ? -14.773 0.275 -2.816 1 96.06 98 ASP A CA 1
ATOM 746 C C . ASP A 1 98 ? -14.258 1.229 -1.742 1 96.06 98 ASP A C 1
ATOM 748 O O . ASP A 1 98 ? -15.016 1.673 -0.881 1 96.06 98 ASP A O 1
ATOM 752 N N . SER A 1 99 ? -12.961 1.523 -1.772 1 93.75 99 SER A N 1
ATOM 753 C CA . SER A 1 99 ? -12.367 2.48 -0.844 1 93.75 99 SER A CA 1
ATOM 754 C C . SER A 1 99 ? -13 3.859 -0.995 1 93.75 99 SER A C 1
ATOM 756 O O . SER A 1 99 ? -13.336 4.508 -0.001 1 93.75 99 SER A O 1
ATOM 758 N N . ALA A 1 100 ? -13.156 4.312 -2.211 1 91.5 100 ALA A N 1
ATOM 759 C CA . ALA A 1 100 ? -13.789 5.602 -2.482 1 91.5 100 ALA A CA 1
ATOM 760 C C . ALA A 1 100 ? -15.211 5.641 -1.925 1 91.5 100 ALA A C 1
ATOM 762 O O . ALA A 1 100 ? -15.633 6.648 -1.354 1 91.5 100 ALA A O 1
ATOM 763 N N . LEU A 1 101 ? -15.891 4.559 -2.039 1 93.56 101 LEU A N 1
ATOM 764 C CA . LEU A 1 101 ? -17.266 4.465 -1.547 1 93.56 101 LEU A CA 1
ATOM 765 C C . LEU A 1 101 ? -17.297 4.547 -0.025 1 93.56 101 LEU A C 1
ATOM 767 O O . LEU A 1 101 ? -18.156 5.223 0.544 1 93.56 101 LEU A O 1
ATOM 771 N N . VAL A 1 102 ? -16.406 3.844 0.615 1 93.62 102 VAL A N 1
ATOM 772 C CA . VAL A 1 102 ? -16.312 3.861 2.072 1 93.62 102 VAL A CA 1
ATOM 773 C C . VAL A 1 102 ? -16.062 5.289 2.557 1 93.62 102 VAL A C 1
ATOM 775 O O . VAL A 1 102 ? -16.719 5.754 3.492 1 93.62 102 VAL A O 1
ATOM 778 N N . ILE A 1 103 ? -15.188 5.996 1.915 1 91.06 103 ILE A N 1
ATOM 779 C CA . ILE A 1 103 ? -14.828 7.359 2.293 1 91.06 103 ILE A CA 1
ATOM 780 C C . ILE A 1 103 ? -16.031 8.281 2.072 1 91.06 103 ILE A C 1
ATOM 782 O O . ILE A 1 103 ? -16.375 9.086 2.941 1 91.06 103 ILE A O 1
ATOM 786 N N . GLU A 1 104 ? -16.672 8.117 0.986 1 88.81 104 GLU A N 1
ATOM 787 C CA . GLU A 1 104 ? -17.859 8.922 0.667 1 88.81 104 GLU A CA 1
ATOM 788 C C . GLU A 1 104 ? -18.969 8.695 1.68 1 88.81 104 GLU A C 1
ATOM 790 O O . GLU A 1 104 ? -19.609 9.648 2.143 1 88.81 104 GLU A O 1
ATOM 795 N N . GLU A 1 105 ? -19.172 7.496 2.055 1 90.81 105 GLU A N 1
ATOM 796 C CA . GLU A 1 105 ? -20.266 7.133 2.959 1 90.81 105 GLU A CA 1
ATOM 797 C C . GLU A 1 105 ? -19.984 7.617 4.379 1 90.81 105 GLU A C 1
ATOM 799 O O . GLU A 1 105 ? -20.906 7.93 5.125 1 90.81 105 GLU A O 1
ATOM 804 N N . THR A 1 106 ? -18.734 7.656 4.742 1 88.19 106 THR A N 1
ATOM 805 C CA . THR A 1 106 ? -18.391 7.957 6.129 1 88.19 106 THR A CA 1
ATOM 806 C C . THR A 1 106 ? -18.094 9.445 6.301 1 88.19 106 THR A C 1
ATOM 808 O O . THR A 1 106 ? -18.531 10.062 7.277 1 88.19 106 THR A O 1
ATOM 811 N N . LEU A 1 107 ? -17.281 10.023 5.422 1 83.44 107 LEU A N 1
ATOM 812 C CA . LEU A 1 107 ? -16.844 11.406 5.586 1 83.44 107 LEU A CA 1
ATOM 813 C C . LEU A 1 107 ? -17.641 12.344 4.699 1 83.44 107 LEU A C 1
ATOM 815 O O . LEU A 1 107 ? -17.688 13.555 4.941 1 83.44 107 LEU A O 1
ATOM 819 N N . GLY A 1 108 ? -18.375 11.859 4.02 1 75 108 GLY A N 1
ATOM 820 C CA . GLY A 1 108 ? -19.125 12.695 3.09 1 75 108 GLY A CA 1
ATOM 821 C C . GLY A 1 108 ? -18.234 13.422 2.102 1 75 108 GLY A C 1
ATOM 822 O O . GLY A 1 108 ? -17.016 13.469 2.277 1 75 108 GLY A O 1
ATOM 823 N N . SER A 1 109 ? -18.594 13.734 0.925 1 62.91 109 SER A N 1
ATOM 824 C CA . SER A 1 109 ? -17.844 14.398 -0.138 1 62.91 109 SER A CA 1
ATOM 825 C C . SER A 1 109 ? -17.359 15.773 0.308 1 62.91 109 SER A C 1
ATOM 827 O O . SER A 1 109 ? -16.344 16.266 -0.191 1 62.91 109 SER A O 1
ATOM 829 N N . ALA A 1 110 ? -17.984 16.344 1.185 1 59 110 ALA A N 1
ATOM 830 C CA . ALA A 1 110 ? -17.656 17.719 1.547 1 59 110 ALA A CA 1
ATOM 831 C C . ALA A 1 110 ? -16.5 17.766 2.547 1 59 110 ALA A C 1
ATOM 833 O O . ALA A 1 110 ? -15.969 18.828 2.838 1 59 110 ALA A O 1
ATOM 834 N N . SER A 1 111 ? -16.109 16.688 3.043 1 61.91 111 SER A N 1
ATOM 835 C CA . SER A 1 111 ? -15.125 16.688 4.117 1 61.91 111 SER A CA 1
ATOM 836 C C . SER A 1 111 ? -13.703 16.766 3.562 1 61.91 111 SER A C 1
ATOM 838 O O . SER A 1 111 ? -13.367 16.047 2.615 1 61.91 111 SER A O 1
ATOM 840 N N . VAL A 1 112 ? -13.055 17.844 4 1 58.5 112 VAL A N 1
ATOM 841 C CA . VAL A 1 112 ? -11.641 17.984 3.66 1 58.5 112 VAL A CA 1
ATOM 842 C C . VAL A 1 112 ? -10.906 16.672 3.896 1 58.5 112 VAL A C 1
ATOM 844 O O . VAL A 1 112 ? -10.102 16.25 3.066 1 58.5 112 VAL A O 1
ATOM 847 N N . ALA A 1 113 ? -11.32 16.062 4.926 1 57.5 113 ALA A N 1
ATOM 848 C CA . ALA A 1 113 ? -10.695 14.789 5.242 1 57.5 113 ALA A CA 1
ATOM 849 C C . ALA A 1 113 ? -11 13.742 4.172 1 57.5 113 ALA A C 1
ATOM 851 O O . ALA A 1 113 ? -10.125 12.969 3.777 1 57.5 113 ALA A O 1
ATOM 852 N N . ALA A 1 114 ? -12.195 13.758 3.594 1 58.41 114 ALA A N 1
ATOM 853 C CA . ALA A 1 114 ? -12.594 12.828 2.539 1 58.41 114 ALA A CA 1
ATOM 854 C C . ALA A 1 114 ? -11.789 13.062 1.266 1 58.41 114 ALA A C 1
ATOM 856 O O . ALA A 1 114 ? -11.344 12.117 0.618 1 58.41 114 ALA A O 1
ATOM 857 N N . ARG A 1 115 ? -11.594 14.305 1.01 1 61 115 ARG A N 1
ATOM 858 C CA . ARG A 1 115 ? -10.836 14.664 -0.188 1 61 115 ARG A CA 1
ATOM 859 C C . ARG A 1 115 ? -9.383 14.227 -0.071 1 61 115 ARG A C 1
ATOM 861 O O . ARG A 1 115 ? -8.797 13.75 -1.042 1 61 115 ARG A O 1
ATOM 868 N N . GLU A 1 116 ? -8.875 14.391 1.128 1 61.31 116 GLU A N 1
ATOM 869 C CA . GLU A 1 116 ? -7.492 13.984 1.352 1 61.31 116 GLU A CA 1
ATOM 870 C C . GLU A 1 116 ? -7.336 12.469 1.262 1 61.31 116 GLU A C 1
ATOM 872 O O . GLU A 1 116 ? -6.367 11.977 0.689 1 61.31 116 GLU A O 1
ATOM 877 N N . LEU A 1 117 ? -8.281 11.797 1.688 1 60.03 117 LEU A N 1
ATOM 878 C CA . LEU A 1 117 ? -8.227 10.336 1.66 1 60.03 117 LEU A CA 1
ATOM 879 C C . LEU A 1 117 ? -8.398 9.812 0.239 1 60.03 117 LEU A C 1
ATOM 881 O O . LEU A 1 117 ? -7.703 8.883 -0.177 1 60.03 117 LEU A O 1
ATOM 885 N N . THR A 1 118 ? -9.25 10.406 -0.588 1 61.34 118 THR A N 1
ATOM 886 C CA . THR A 1 118 ? -9.445 10.062 -1.992 1 61.34 118 THR A CA 1
ATOM 887 C C . THR A 1 118 ? -8.18 10.328 -2.797 1 61.34 118 THR A C 1
ATOM 889 O O . THR A 1 118 ? -7.797 9.523 -3.652 1 61.34 118 THR A O 1
ATOM 892 N N . ALA A 1 119 ? -7.609 11.398 -2.473 1 60.75 119 ALA A N 1
ATOM 893 C CA . ALA A 1 119 ? -6.355 11.742 -3.139 1 60.75 119 ALA A CA 1
ATOM 894 C C . ALA A 1 119 ? -5.273 10.711 -2.836 1 60.75 119 ALA A C 1
ATOM 896 O O . ALA A 1 119 ? -4.504 10.328 -3.721 1 60.75 119 ALA A O 1
ATOM 897 N N . ARG A 1 120 ? -5.289 10.359 -1.649 1 56.25 120 ARG A N 1
ATOM 898 C CA . ARG A 1 120 ? -4.293 9.367 -1.255 1 56.25 120 ARG A CA 1
ATOM 899 C C . ARG A 1 120 ? -4.562 8.023 -1.922 1 56.25 120 ARG A C 1
ATOM 901 O O . ARG A 1 120 ? -3.637 7.355 -2.391 1 56.25 120 ARG A O 1
ATOM 908 N N . VAL A 1 121 ? -5.781 7.641 -2.076 1 60.53 121 VAL A N 1
ATOM 909 C CA . VAL A 1 121 ? -6.164 6.406 -2.752 1 60.53 121 VAL A CA 1
ATOM 910 C C . VAL A 1 121 ? -5.797 6.488 -4.23 1 60.53 121 VAL A C 1
ATOM 912 O O . VAL A 1 121 ? -5.219 5.551 -4.789 1 60.53 121 VAL A O 1
ATOM 915 N N . ALA A 1 122 ? -6.113 7.531 -4.82 1 59.47 122 ALA A N 1
ATOM 916 C CA . ALA A 1 122 ? -5.797 7.754 -6.227 1 59.47 122 ALA A CA 1
ATOM 917 C C . ALA A 1 122 ? -4.293 7.707 -6.465 1 59.47 122 ALA A C 1
ATOM 919 O O . ALA A 1 122 ? -3.83 7.145 -7.461 1 59.47 122 ALA A O 1
ATOM 920 N N . GLU A 1 123 ? -3.627 8.328 -5.656 1 56.44 123 GLU A N 1
ATOM 921 C CA . GLU A 1 123 ? -2.172 8.352 -5.766 1 56.44 123 GLU A CA 1
ATOM 922 C C . GLU A 1 123 ? -1.586 6.945 -5.668 1 56.44 123 GLU A C 1
ATOM 924 O O . GLU A 1 123 ? -0.672 6.594 -6.418 1 56.44 123 GLU A O 1
ATOM 929 N N . ARG A 1 124 ? -2.107 6.25 -4.777 1 56.75 124 ARG A N 1
ATOM 930 C CA . ARG A 1 124 ? -1.643 4.875 -4.613 1 56.75 124 ARG A CA 1
ATOM 931 C C . ARG A 1 124 ? -1.954 4.039 -5.848 1 56.75 124 ARG A C 1
ATOM 933 O O . ARG A 1 124 ? -1.188 3.143 -6.207 1 56.75 124 ARG A O 1
ATOM 940 N N . LEU A 1 125 ? -3.064 4.273 -6.418 1 57.53 125 LEU A N 1
ATOM 941 C CA . LEU A 1 125 ? -3.455 3.574 -7.641 1 57.53 125 LEU A CA 1
ATOM 942 C C . LEU A 1 125 ? -2.57 3.99 -8.812 1 57.53 125 LEU A C 1
ATOM 944 O O . LEU A 1 125 ? -2.334 3.199 -9.727 1 57.53 125 LEU A O 1
ATOM 948 N N . ARG A 1 126 ? -2.352 5.219 -8.938 1 57.12 126 ARG A N 1
ATOM 949 C CA . ARG A 1 126 ? -1.513 5.723 -10.023 1 57.12 126 ARG A CA 1
ATOM 950 C C . ARG A 1 126 ? -0.103 5.145 -9.938 1 57.12 126 ARG A C 1
ATOM 952 O O . ARG A 1 126 ? 0.536 4.898 -10.961 1 57.12 126 ARG A O 1
ATOM 959 N N . THR A 1 127 ? 0.391 5.086 -8.922 1 48.22 127 THR A N 1
ATOM 960 C CA . THR A 1 127 ? 1.754 4.594 -8.766 1 48.22 127 THR A CA 1
ATOM 961 C C . THR A 1 127 ? 1.792 3.07 -8.875 1 48.22 127 THR A C 1
ATOM 963 O O . THR A 1 127 ? 2.812 2.447 -8.57 1 48.22 127 THR A O 1
ATOM 966 N N . SER A 1 128 ? 0.644 2.609 -9.344 1 46.91 128 SER A N 1
ATOM 967 C CA . SER A 1 128 ? 0.577 1.183 -9.641 1 46.91 128 SER A CA 1
ATOM 968 C C . SER A 1 128 ? 1.429 0.833 -10.859 1 46.91 128 SER A C 1
ATOM 970 O O . SER A 1 128 ? 1.614 1.662 -11.75 1 46.91 128 SER A O 1
ATOM 972 N N . PRO A 1 129 ? 2.182 -0.256 -10.758 1 43.12 129 PRO A N 1
ATOM 973 C CA . PRO A 1 129 ? 3.115 -0.642 -11.82 1 43.12 129 PRO A CA 1
ATOM 974 C C . PRO A 1 129 ? 2.488 -0.573 -13.211 1 43.12 129 PRO A C 1
ATOM 976 O O . PRO A 1 129 ? 3.207 -0.564 -14.211 1 43.12 129 PRO A O 1
ATOM 979 N N . GLU A 1 130 ? 1.271 -0.704 -13.297 1 41.38 130 GLU A N 1
ATOM 980 C CA . GLU A 1 130 ? 0.742 -0.819 -14.656 1 41.38 130 GLU A CA 1
ATOM 981 C C . GLU A 1 130 ? 0.865 0.5 -15.406 1 41.38 130 GLU A C 1
ATOM 983 O O . GLU A 1 130 ? 0.865 0.519 -16.641 1 41.38 130 GLU A O 1
ATOM 988 N N . ASP A 1 131 ? 0.759 1.62 -14.773 1 37.16 131 ASP A N 1
ATOM 989 C CA . ASP A 1 131 ? 0.63 2.869 -15.516 1 37.16 131 ASP A CA 1
ATOM 990 C C . ASP A 1 131 ? 1.997 3.391 -15.953 1 37.16 131 ASP A C 1
ATOM 992 O O . ASP A 1 131 ? 2.123 4.543 -16.375 1 37.16 131 ASP A O 1
ATOM 996 N N . ARG A 1 132 ? 3.002 2.693 -15.672 1 40.03 132 ARG A N 1
ATOM 997 C CA . ARG A 1 132 ? 4.238 3.137 -16.312 1 40.03 132 ARG A CA 1
ATOM 998 C C . ARG A 1 132 ? 4.117 3.084 -17.828 1 40.03 132 ARG A C 1
ATOM 1000 O O . ARG A 1 132 ? 3.686 2.074 -18.391 1 40.03 132 ARG A O 1
ATOM 1007 N N . PRO A 1 133 ? 4.391 4.305 -18.422 1 37.47 133 PRO A N 1
ATOM 1008 C CA . PRO A 1 133 ? 4.406 4.23 -19.891 1 37.47 133 PRO A CA 1
ATOM 1009 C C . PRO A 1 133 ? 5.305 3.113 -20.406 1 37.47 133 PRO A C 1
ATOM 1011 O O . PRO A 1 133 ? 6.234 2.689 -19.719 1 37.47 133 PRO A O 1
ATOM 1014 N N . MET B 1 1 ? 18.891 47.469 39.438 1 40.06 1 MET B N 1
ATOM 1015 C CA . MET B 1 1 ? 18.078 46.531 38.656 1 40.06 1 MET B CA 1
ATOM 1016 C C . MET B 1 1 ? 18.484 46.531 37.188 1 40.06 1 MET B C 1
ATOM 1018 O O . MET B 1 1 ? 18.438 47.562 36.531 1 40.06 1 MET B O 1
ATOM 1022 N N . ALA B 1 2 ? 19.547 45.688 36.938 1 51.34 2 ALA B N 1
ATOM 1023 C CA . ALA B 1 2 ? 20.172 45.531 35.625 1 51.34 2 ALA B CA 1
ATOM 1024 C C . ALA B 1 2 ? 19.109 45.219 34.562 1 51.34 2 ALA B C 1
ATOM 1026 O O . ALA B 1 2 ? 18.172 44.469 34.812 1 51.34 2 ALA B O 1
ATOM 1027 N N . SER B 1 3 ? 18.656 46.219 33.875 1 50.53 3 SER B N 1
ATOM 1028 C CA . SER B 1 3 ? 17.812 46.031 32.688 1 50.53 3 SER B CA 1
ATOM 1029 C C . SER B 1 3 ? 18.328 44.906 31.828 1 50.53 3 SER B C 1
ATOM 1031 O O . SER B 1 3 ? 19.453 44.969 31.312 1 50.53 3 SER B O 1
ATOM 1033 N N . ASP B 1 4 ? 18.234 43.656 32.281 1 49.81 4 ASP B N 1
ATOM 1034 C CA . ASP B 1 4 ? 18.516 42.469 31.469 1 49.81 4 ASP B CA 1
ATOM 1035 C C . ASP B 1 4 ? 17.938 42.625 30.062 1 49.81 4 ASP B C 1
ATOM 1037 O O . ASP B 1 4 ? 16.781 42.25 29.828 1 49.81 4 ASP B O 1
ATOM 1041 N N . ALA B 1 5 ? 18.078 43.75 29.375 1 54.47 5 ALA B N 1
ATOM 1042 C CA . ALA B 1 5 ? 17.672 43.969 27.984 1 54.47 5 ALA B CA 1
ATOM 1043 C C . ALA B 1 5 ? 18.094 42.781 27.094 1 54.47 5 ALA B C 1
ATOM 1045 O O . ALA B 1 5 ? 19.25 42.375 27.125 1 54.47 5 ALA B O 1
ATOM 1046 N N . GLU B 1 6 ? 17.234 41.75 26.812 1 60.5 6 GLU B N 1
ATOM 1047 C CA . GLU B 1 6 ? 17.406 40.719 25.797 1 60.5 6 GLU B CA 1
ATOM 1048 C C . GLU B 1 6 ? 18.141 41.281 24.578 1 60.5 6 GLU B C 1
ATOM 1050 O O . GLU B 1 6 ? 17.812 42.344 24.078 1 60.5 6 GLU B O 1
ATOM 1055 N N . PRO B 1 7 ? 19.375 40.906 24.484 1 59.12 7 PRO B N 1
ATOM 1056 C CA . PRO B 1 7 ? 20.156 41.469 23.375 1 59.12 7 PRO B CA 1
ATOM 1057 C C . PRO B 1 7 ? 19.344 41.594 22.094 1 59.12 7 PRO B C 1
ATOM 1059 O O . PRO B 1 7 ? 18.609 40.688 21.703 1 59.12 7 PRO B O 1
ATOM 1062 N N . LEU B 1 8 ? 18.875 42.719 21.875 1 60.44 8 LEU B N 1
ATOM 1063 C CA . LEU B 1 8 ? 18.203 43.062 20.625 1 60.44 8 LEU B CA 1
ATOM 1064 C C . LEU B 1 8 ? 18.938 42.438 19.438 1 60.44 8 LEU B C 1
ATOM 1066 O O . LEU B 1 8 ? 20.141 42.656 19.25 1 60.44 8 LEU B O 1
ATOM 1070 N N . LEU B 1 9 ? 18.469 41.281 18.984 1 67.75 9 LEU B N 1
ATOM 1071 C CA . LEU B 1 9 ? 19.016 40.719 17.75 1 67.75 9 LEU B CA 1
ATOM 1072 C C . LEU B 1 9 ? 19.172 41.781 16.672 1 67.75 9 LEU B C 1
ATOM 1074 O O . LEU B 1 9 ? 18.219 42.531 16.391 1 67.75 9 LEU B O 1
ATOM 1078 N N . GLU B 1 10 ? 20.359 42.188 16.422 1 78.69 10 GLU B N 1
ATOM 1079 C CA . GLU B 1 10 ? 20.656 43.094 15.32 1 78.69 10 GLU B CA 1
ATOM 1080 C C . GLU B 1 10 ? 20 42.625 14.031 1 78.69 10 GLU B C 1
ATOM 1082 O O . GLU B 1 10 ? 19.859 41.438 13.789 1 78.69 10 GLU B O 1
ATOM 1087 N N . PRO B 1 11 ? 19.297 43.469 13.398 1 83.81 11 PRO B N 1
ATOM 1088 C CA . PRO B 1 11 ? 18.594 43.125 12.156 1 83.81 11 PRO B CA 1
ATOM 1089 C C . PRO B 1 11 ? 19.422 42.25 11.219 1 83.81 11 PRO B C 1
ATOM 1091 O O . PRO B 1 11 ? 18.891 41.312 10.602 1 83.81 11 PRO B O 1
ATOM 1094 N N . GLY B 1 12 ? 20.688 42.5 11.148 1 86.5 12 GLY B N 1
ATOM 1095 C CA . GLY B 1 12 ? 21.578 41.719 10.312 1 86.5 12 GLY B CA 1
ATOM 1096 C C . GLY B 1 12 ? 21.672 40.25 10.766 1 86.5 12 GLY B C 1
ATOM 1097 O O . GLY B 1 12 ? 21.672 39.344 9.938 1 86.5 12 GLY B O 1
ATOM 1098 N N . MET B 1 13 ? 21.703 40.094 12.078 1 86.75 13 MET B N 1
ATOM 1099 C CA . MET B 1 13 ? 21.797 38.75 12.648 1 86.75 13 MET B CA 1
ATOM 1100 C C . MET B 1 13 ? 20.484 38 12.453 1 86.75 13 MET B C 1
ATOM 1102 O O . MET B 1 13 ? 20.5 36.781 12.188 1 86.75 13 MET B O 1
ATOM 1106 N N . ALA B 1 14 ? 19.375 38.688 12.43 1 87.5 14 ALA B N 1
ATOM 1107 C CA . ALA B 1 14 ? 18.062 38.094 12.203 1 87.5 14 ALA B CA 1
ATOM 1108 C C . ALA B 1 14 ? 17.922 37.625 10.758 1 87.5 14 ALA B C 1
ATOM 1110 O O . ALA B 1 14 ? 17.422 36.531 10.5 1 87.5 14 ALA B O 1
ATOM 1111 N N . LEU B 1 15 ? 18.5 38.438 9.852 1 87.06 15 LEU B N 1
ATOM 1112 C CA . LEU B 1 15 ? 18.453 38.094 8.438 1 87.06 15 LEU B CA 1
ATOM 1113 C C . LEU B 1 15 ? 19.344 36.875 8.148 1 87.06 15 LEU B C 1
ATOM 1115 O O . LEU B 1 15 ? 18.984 36 7.355 1 87.06 15 LEU B O 1
ATOM 1119 N N . ASP B 1 16 ? 20.5 36.812 8.836 1 88.19 16 ASP B N 1
ATOM 1120 C CA . ASP B 1 16 ? 21.406 35.688 8.664 1 88.19 16 ASP B CA 1
ATOM 1121 C C . ASP B 1 16 ? 20.781 34.406 9.203 1 88.19 16 ASP B C 1
ATOM 1123 O O . ASP B 1 16 ? 20.906 33.344 8.578 1 88.19 16 ASP B O 1
ATOM 1127 N N . ARG B 1 17 ? 20.125 34.5 10.359 1 87.25 17 ARG B N 1
ATOM 1128 C CA . ARG B 1 17 ? 19.453 33.344 10.961 1 87.25 17 ARG B CA 1
ATOM 1129 C C . ARG B 1 17 ? 18.328 32.844 10.07 1 87.25 17 ARG B C 1
ATOM 1131 O O . ARG B 1 17 ? 18.125 31.641 9.914 1 87.25 17 ARG B O 1
ATOM 1138 N N . LEU B 1 18 ? 17.531 33.75 9.422 1 86.25 18 LEU B N 1
ATOM 1139 C CA . LEU B 1 18 ? 16.453 33.406 8.523 1 86.25 18 LEU B CA 1
ATOM 1140 C C . LEU B 1 18 ? 16.984 32.688 7.277 1 86.25 18 LEU B C 1
ATOM 1142 O O . LEU B 1 18 ? 16.422 31.688 6.832 1 86.25 18 LEU B O 1
ATOM 1146 N N . ALA B 1 19 ? 18.125 33.156 6.77 1 88.75 19 ALA B N 1
ATOM 1147 C CA . ALA B 1 19 ? 18.75 32.562 5.59 1 88.75 19 ALA B CA 1
ATOM 1148 C C . ALA B 1 19 ? 19.234 31.141 5.879 1 88.75 19 ALA B C 1
ATOM 1150 O O . ALA B 1 19 ? 19.078 30.234 5.047 1 88.75 19 ALA B O 1
ATOM 1151 N N . ALA B 1 20 ? 19.797 30.969 7.051 1 86.38 20 ALA B N 1
ATOM 1152 C CA . ALA B 1 20 ? 20.281 29.641 7.449 1 86.38 20 ALA B CA 1
ATOM 1153 C C . ALA B 1 20 ? 19.125 28.672 7.617 1 86.38 20 ALA B C 1
ATOM 1155 O O . ALA B 1 20 ? 19.219 27.516 7.199 1 86.38 20 ALA B O 1
ATOM 1156 N N . TRP B 1 21 ? 18.062 29.188 8.203 1 84.88 21 TRP B N 1
ATOM 1157 C CA . TRP B 1 21 ? 16.875 28.375 8.398 1 84.88 21 TRP B CA 1
ATOM 1158 C C . TRP B 1 21 ? 16.266 27.953 7.055 1 84.88 21 TRP B C 1
ATOM 1160 O O . TRP B 1 21 ? 15.945 26.781 6.848 1 84.88 21 TRP B O 1
ATOM 1170 N N . GLN B 1 22 ? 16.188 28.875 6.145 1 86.94 22 GLN B N 1
ATOM 1171 C CA . GLN B 1 22 ? 15.664 28.594 4.816 1 86.94 22 GLN B CA 1
ATOM 1172 C C . GLN B 1 22 ? 16.516 27.562 4.094 1 86.94 22 GLN B C 1
ATOM 1174 O O . GLN B 1 22 ? 15.984 26.672 3.428 1 86.94 22 GLN B O 1
ATOM 1179 N N . HIS B 1 23 ? 17.844 27.656 4.258 1 87.88 23 HIS B N 1
ATOM 1180 C CA . HIS B 1 23 ? 18.766 26.719 3.652 1 87.88 23 HIS B CA 1
ATOM 1181 C C . HIS B 1 23 ? 18.578 25.312 4.223 1 87.88 23 HIS B C 1
ATOM 1183 O O . HIS B 1 23 ? 18.516 24.344 3.475 1 87.88 23 HIS B O 1
ATOM 1189 N N . ASP B 1 24 ? 18.375 25.234 5.539 1 83.88 24 ASP B N 1
ATOM 1190 C CA . ASP B 1 24 ? 18.141 23.953 6.207 1 83.88 24 ASP B CA 1
ATOM 1191 C C . ASP B 1 24 ? 16.844 23.312 5.742 1 83.88 24 ASP B C 1
ATOM 1193 O O . ASP B 1 24 ? 16.797 22.109 5.449 1 83.88 24 ASP B O 1
ATOM 1197 N N . ILE B 1 25 ? 15.805 24.094 5.531 1 85.62 25 ILE B N 1
ATOM 1198 C CA . ILE B 1 25 ? 14.516 23.594 5.074 1 85.62 25 ILE B CA 1
ATOM 1199 C C . ILE B 1 25 ? 14.641 23.062 3.645 1 85.62 25 ILE B C 1
ATOM 1201 O O . ILE B 1 25 ? 14.156 21.984 3.328 1 85.62 25 ILE B O 1
ATOM 1205 N N . ASP B 1 26 ? 15.289 23.844 2.852 1 87.62 26 ASP B N 1
ATOM 1206 C CA . ASP B 1 26 ? 15.484 23.453 1.463 1 87.62 26 ASP B CA 1
ATOM 1207 C C . ASP B 1 26 ? 16.219 22.109 1.378 1 87.62 26 ASP B C 1
ATOM 1209 O O . ASP B 1 26 ? 15.891 21.266 0.543 1 87.62 26 ASP B O 1
ATOM 1213 N N . GLN B 1 27 ? 17.156 21.922 2.26 1 87.94 27 GLN B N 1
ATOM 1214 C CA . GLN B 1 27 ? 17.922 20.672 2.281 1 87.94 27 GLN B CA 1
ATOM 1215 C C . GLN B 1 27 ? 17.047 19.5 2.719 1 87.94 27 GLN B C 1
ATOM 1217 O O . GLN B 1 27 ? 17.125 18.422 2.139 1 87.94 27 GLN B O 1
ATOM 1222 N N . VAL B 1 28 ? 16.219 19.719 3.688 1 82.81 28 VAL B N 1
ATOM 1223 C CA . VAL B 1 28 ? 15.328 18.672 4.184 1 82.81 28 VAL B CA 1
ATOM 1224 C C . VAL B 1 28 ? 14.305 18.312 3.109 1 82.81 28 VAL B C 1
ATOM 1226 O O . VAL B 1 28 ? 14.055 17.125 2.854 1 82.81 28 VAL B O 1
ATOM 1229 N N . VAL B 1 29 ? 13.773 19.266 2.414 1 87.25 29 VAL B N 1
ATOM 1230 C CA . VAL B 1 29 ? 12.797 19.047 1.347 1 87.25 29 VAL B CA 1
ATOM 1231 C C . VAL B 1 29 ? 13.438 18.234 0.225 1 87.25 29 VAL B C 1
ATOM 1233 O O . VAL B 1 29 ? 12.844 17.266 -0.261 1 87.25 29 VAL B O 1
ATOM 1236 N N . ALA B 1 30 ? 14.602 18.547 -0.118 1 90.94 30 ALA B N 1
ATOM 1237 C CA . ALA B 1 30 ? 15.32 17.844 -1.183 1 90.94 30 ALA B CA 1
ATOM 1238 C C . ALA B 1 30 ? 15.594 16.391 -0.795 1 90.94 30 ALA B C 1
ATOM 1240 O O . ALA B 1 30 ? 15.422 15.477 -1.61 1 90.94 30 ALA B O 1
ATOM 1241 N N . ARG B 1 31 ? 16.016 16.188 0.41 1 89.5 31 ARG B N 1
ATOM 1242 C CA . ARG B 1 31 ? 16.312 14.844 0.888 1 89.5 31 ARG B CA 1
ATOM 1243 C C . ARG B 1 31 ? 15.039 14.008 0.956 1 89.5 31 ARG B C 1
ATOM 1245 O O . ARG B 1 31 ? 15.047 12.828 0.592 1 89.5 31 ARG B O 1
ATOM 1252 N N . THR B 1 32 ? 14.008 14.594 1.409 1 89.56 32 THR B N 1
ATOM 1253 C CA . THR B 1 32 ? 12.727 13.891 1.488 1 89.56 32 THR B CA 1
ATOM 1254 C C . THR B 1 32 ? 12.242 13.508 0.096 1 89.56 32 THR B C 1
ATOM 1256 O O . THR B 1 32 ? 11.781 12.383 -0.113 1 89.56 32 THR B O 1
ATOM 1259 N N . ARG B 1 33 ? 12.359 14.375 -0.828 1 91.94 33 ARG B N 1
ATOM 1260 C CA . ARG B 1 33 ? 11.961 14.086 -2.201 1 91.94 33 ARG B CA 1
ATOM 1261 C C . ARG B 1 33 ? 12.773 12.93 -2.777 1 91.94 33 ARG B C 1
ATOM 1263 O O . ARG B 1 33 ? 12.234 12.062 -3.463 1 91.94 33 ARG B O 1
ATOM 1270 N N . ALA B 1 34 ? 14.008 12.922 -2.463 1 91.88 34 ALA B N 1
ATOM 1271 C CA . ALA B 1 34 ? 14.891 11.859 -2.938 1 91.88 34 ALA B CA 1
ATOM 1272 C C . ALA B 1 34 ? 14.508 10.516 -2.32 1 91.88 34 ALA B C 1
ATOM 1274 O O . ALA B 1 34 ? 14.477 9.492 -3.01 1 91.88 34 ALA B O 1
ATOM 1275 N N . ALA B 1 35 ? 14.203 10.531 -1.044 1 90.81 35 ALA B N 1
ATOM 1276 C CA . ALA B 1 35 ? 13.766 9.32 -0.355 1 90.81 35 ALA B CA 1
ATOM 1277 C C . ALA B 1 35 ? 12.477 8.781 -0.961 1 90.81 35 ALA B C 1
ATOM 1279 O O . ALA B 1 35 ? 12.359 7.586 -1.232 1 90.81 35 ALA B O 1
ATOM 1280 N N . THR B 1 36 ? 11.578 9.703 -1.167 1 92.12 36 THR B N 1
ATOM 1281 C CA . THR B 1 36 ? 10.289 9.32 -1.729 1 92.12 36 THR B CA 1
ATOM 1282 C C . THR B 1 36 ? 10.461 8.703 -3.111 1 92.12 36 THR B C 1
ATOM 1284 O O . THR B 1 36 ? 9.844 7.68 -3.42 1 92.12 36 THR B O 1
ATOM 1287 N N . ALA B 1 37 ? 11.266 9.266 -3.912 1 95.31 37 ALA B N 1
ATOM 1288 C CA . ALA B 1 37 ? 11.523 8.75 -5.254 1 95.31 37 ALA B CA 1
ATOM 1289 C C . ALA B 1 37 ? 12.164 7.367 -5.199 1 95.31 37 ALA B C 1
ATOM 1291 O O . ALA B 1 37 ? 11.805 6.48 -5.977 1 95.31 37 ALA B O 1
ATOM 1292 N N . ARG B 1 38 ? 13.102 7.172 -4.32 1 95.69 38 ARG B N 1
ATOM 1293 C CA . ARG B 1 38 ? 13.766 5.883 -4.168 1 95.69 38 ARG B CA 1
ATOM 1294 C C . ARG B 1 38 ? 12.797 4.812 -3.682 1 95.69 38 ARG B C 1
ATOM 1296 O O . ARG B 1 38 ? 12.828 3.676 -4.152 1 95.69 38 ARG B O 1
ATOM 1303 N N . LEU B 1 39 ? 11.977 5.23 -2.736 1 94.94 39 LEU B N 1
ATOM 1304 C CA . LEU B 1 39 ? 10.969 4.305 -2.232 1 94.94 39 LEU B CA 1
ATOM 1305 C C . LEU B 1 39 ? 9.984 3.922 -3.332 1 94.94 39 LEU B C 1
ATOM 1307 O O . LEU B 1 39 ? 9.602 2.756 -3.445 1 94.94 39 LEU B O 1
ATOM 1311 N N . ALA B 1 40 ? 9.586 4.902 -4.133 1 94.75 40 ALA B N 1
ATOM 1312 C CA . ALA B 1 40 ? 8.641 4.656 -5.215 1 94.75 40 ALA B CA 1
ATOM 1313 C C . ALA B 1 40 ? 9.219 3.701 -6.25 1 94.75 40 ALA B C 1
ATOM 1315 O O . ALA B 1 40 ? 8.484 2.969 -6.914 1 94.75 40 ALA B O 1
ATOM 1316 N N . ALA B 1 41 ? 10.492 3.627 -6.359 1 96.38 41 ALA B N 1
ATOM 1317 C CA . ALA B 1 41 ? 11.164 2.82 -7.375 1 96.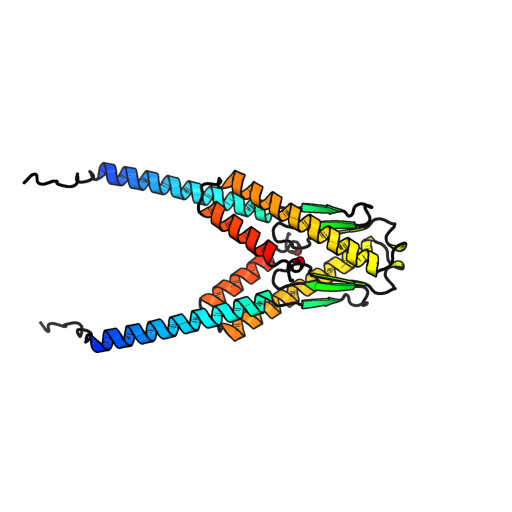38 41 ALA B CA 1
ATOM 1318 C C . ALA B 1 41 ? 11.578 1.464 -6.812 1 96.38 41 ALA B C 1
ATOM 1320 O O . ALA B 1 41 ? 11.992 0.576 -7.559 1 96.38 41 ALA B O 1
ATOM 1321 N N . LEU B 1 42 ? 11.469 1.307 -5.578 1 97.31 42 LEU B N 1
ATOM 1322 C CA . LEU B 1 42 ? 11.953 0.1 -4.918 1 97.31 42 LEU B CA 1
ATOM 1323 C C . LEU B 1 42 ? 11.172 -1.126 -5.379 1 97.31 42 LEU B C 1
ATOM 1325 O O . LEU B 1 42 ? 9.945 -1.089 -5.453 1 97.31 42 LEU B O 1
ATOM 1329 N N . ARG B 1 43 ? 11.883 -2.156 -5.785 1 98.5 43 ARG B N 1
ATOM 1330 C CA . ARG B 1 43 ? 11.352 -3.479 -6.098 1 98.5 43 ARG B CA 1
ATOM 1331 C C . ARG B 1 43 ? 12.148 -4.57 -5.391 1 98.5 43 ARG B C 1
ATOM 1333 O O . ARG B 1 43 ? 13.383 -4.543 -5.395 1 98.5 43 ARG B O 1
ATOM 1340 N N . VAL B 1 44 ? 11.469 -5.383 -4.789 1 98 44 VAL B N 1
ATOM 1341 C CA . VAL B 1 44 ? 12.109 -6.477 -4.07 1 98 44 VAL B CA 1
ATOM 1342 C C . VAL B 1 44 ? 11.531 -7.812 -4.535 1 98 44 VAL B C 1
ATOM 1344 O O . VAL B 1 44 ? 10.32 -7.934 -4.723 1 98 44 VAL B O 1
ATOM 1347 N N . SER B 1 45 ? 12.43 -8.727 -4.719 1 98.44 45 SER B N 1
ATOM 1348 C CA . SER B 1 45 ? 11.977 -10.055 -5.129 1 98.44 45 SER B CA 1
ATOM 1349 C C . SER B 1 45 ? 12.312 -11.102 -4.074 1 98.44 45 SER B C 1
ATOM 1351 O O . SER B 1 45 ? 13.281 -10.953 -3.328 1 98.44 45 SER B O 1
ATOM 1353 N N . ALA B 1 46 ? 11.477 -12.102 -3.98 1 98.31 46 ALA B N 1
ATOM 1354 C CA . ALA B 1 46 ? 11.703 -13.289 -3.16 1 98.31 46 ALA B CA 1
ATOM 1355 C C . ALA B 1 46 ? 11.227 -14.547 -3.875 1 98.31 46 ALA B C 1
ATOM 1357 O O . ALA B 1 46 ? 10.289 -14.492 -4.676 1 98.31 46 ALA B O 1
ATOM 1358 N N . SER B 1 47 ? 11.914 -15.562 -3.555 1 98.19 47 SER B N 1
ATOM 1359 C CA . SER B 1 47 ? 11.562 -16.875 -4.082 1 98.19 47 SER B CA 1
ATOM 1360 C C . SER B 1 47 ? 11.367 -17.891 -2.959 1 98.19 47 SER B C 1
ATOM 1362 O O . SER B 1 47 ? 11.922 -17.734 -1.869 1 98.19 47 SER B O 1
ATOM 1364 N N . ASP B 1 48 ? 10.5 -18.844 -3.279 1 96.81 48 ASP B N 1
ATOM 1365 C CA . ASP B 1 48 ? 10.422 -19.969 -2.342 1 96.81 48 ASP B CA 1
ATOM 1366 C C . ASP B 1 48 ? 11.695 -20.797 -2.383 1 96.81 48 ASP B C 1
ATOM 1368 O O . ASP B 1 48 ? 12.461 -20.734 -3.346 1 96.81 48 ASP B O 1
ATOM 1372 N N . PRO B 1 49 ? 11.953 -21.547 -1.42 1 94.56 49 PRO B N 1
ATOM 1373 C CA . PRO B 1 49 ? 13.203 -22.312 -1.312 1 94.56 49 PRO B CA 1
ATOM 1374 C C . PRO B 1 49 ? 13.406 -23.281 -2.475 1 94.56 49 PRO B C 1
ATOM 1376 O O . PRO B 1 49 ? 14.547 -23.578 -2.842 1 94.56 49 PRO B O 1
ATOM 1379 N N . ARG B 1 50 ? 12.391 -23.75 -3.107 1 94.38 50 ARG B N 1
ATOM 1380 C CA . ARG B 1 50 ? 12.5 -24.719 -4.199 1 94.38 50 ARG B CA 1
ATOM 1381 C C . ARG B 1 50 ? 12.594 -24.016 -5.547 1 94.38 50 ARG B C 1
ATOM 1383 O O . ARG B 1 50 ? 12.773 -24.656 -6.578 1 94.38 50 ARG B O 1
ATOM 1390 N N . GLY B 1 51 ? 12.352 -22.734 -5.582 1 95.94 51 GLY B N 1
ATOM 1391 C CA . GLY B 1 51 ? 12.453 -21.953 -6.805 1 95.94 51 GLY B CA 1
ATOM 1392 C C . GLY B 1 51 ? 11.234 -22.078 -7.699 1 95.94 51 GLY B C 1
ATOM 1393 O O . GLY B 1 51 ? 11.32 -21.844 -8.906 1 95.94 51 GLY B O 1
ATOM 1394 N N . LEU B 1 52 ? 10.219 -22.531 -7.168 1 97.38 52 LEU B N 1
ATOM 1395 C CA . LEU B 1 52 ? 8.992 -22.703 -7.941 1 97.38 52 LEU B CA 1
ATOM 1396 C C . LEU B 1 52 ? 8.438 -21.359 -8.391 1 97.38 52 LEU B C 1
ATOM 1398 O O . LEU B 1 52 ? 7.965 -21.219 -9.516 1 97.38 52 LEU B O 1
ATOM 1402 N N . VAL B 1 53 ? 8.516 -20.391 -7.449 1 98.56 53 VAL B N 1
ATOM 1403 C CA . VAL B 1 53 ? 7.887 -19.109 -7.73 1 98.56 53 VAL B CA 1
ATOM 1404 C C . VAL B 1 53 ? 8.82 -17.969 -7.297 1 98.56 53 VAL B C 1
ATOM 1406 O O . VAL B 1 53 ? 9.516 -18.094 -6.289 1 98.56 53 VAL B O 1
ATOM 1409 N N . ARG B 1 54 ? 8.836 -16.938 -8.047 1 98.81 54 ARG B N 1
ATOM 1410 C CA . ARG B 1 54 ? 9.453 -15.664 -7.699 1 98.81 54 ARG B CA 1
ATOM 1411 C C . ARG B 1 54 ? 8.445 -14.523 -7.797 1 98.81 54 ARG B C 1
ATOM 1413 O O . ARG B 1 54 ? 7.758 -14.383 -8.812 1 98.81 54 ARG B O 1
ATOM 1420 N N . VAL B 1 55 ? 8.383 -13.75 -6.734 1 98.81 55 VAL B N 1
ATOM 1421 C CA . VAL B 1 55 ? 7.48 -12.602 -6.73 1 98.81 55 VAL B CA 1
ATOM 1422 C C . VAL B 1 55 ? 8.289 -11.312 -6.605 1 98.81 55 VAL B C 1
ATOM 1424 O O . VAL B 1 55 ? 9.383 -11.305 -6.027 1 98.81 55 VAL B O 1
ATOM 1427 N N . THR B 1 56 ? 7.758 -10.281 -7.16 1 98.81 56 THR B N 1
ATOM 1428 C CA . THR B 1 56 ? 8.344 -8.945 -7.039 1 98.81 56 THR B CA 1
ATOM 1429 C C . THR B 1 56 ? 7.324 -7.965 -6.469 1 98.81 56 THR B C 1
ATOM 1431 O O . THR B 1 56 ? 6.23 -7.805 -7.016 1 98.81 56 THR B O 1
ATOM 1434 N N . LEU B 1 57 ? 7.699 -7.316 -5.367 1 98.31 57 LEU B N 1
ATOM 1435 C CA . LEU B 1 57 ? 6.852 -6.328 -4.711 1 98.31 57 LEU B CA 1
ATOM 1436 C C . LEU B 1 57 ? 7.516 -4.957 -4.703 1 98.31 57 LEU B C 1
ATOM 1438 O O . LEU B 1 57 ? 8.734 -4.855 -4.855 1 98.31 57 LEU B O 1
ATOM 1442 N N . ASP B 1 58 ? 6.66 -4.016 -4.559 1 96.19 58 ASP B N 1
ATOM 1443 C CA . ASP B 1 58 ? 7.191 -2.686 -4.27 1 96.19 58 ASP B CA 1
ATOM 1444 C C . ASP B 1 58 ? 7.246 -2.432 -2.764 1 96.19 58 ASP B C 1
ATOM 1446 O O . ASP B 1 58 ? 6.957 -3.326 -1.967 1 96.19 58 ASP B O 1
ATOM 1450 N N . ALA B 1 59 ? 7.637 -1.254 -2.395 1 94.06 59 ALA B N 1
ATOM 1451 C CA . ALA B 1 59 ? 7.844 -0.887 -0.996 1 94.06 59 ALA B CA 1
ATOM 1452 C C . ALA B 1 59 ? 6.535 -0.96 -0.21 1 94.06 59 ALA B C 1
ATOM 1454 O O . ALA B 1 59 ? 6.551 -1.076 1.018 1 94.06 59 ALA B O 1
ATOM 1455 N N . GLN B 1 60 ? 5.422 -0.906 -0.941 1 90.5 60 GLN B N 1
ATOM 1456 C CA . GLN B 1 60 ? 4.113 -0.913 -0.293 1 90.5 60 GLN B CA 1
ATOM 1457 C C . GLN B 1 60 ? 3.545 -2.326 -0.218 1 90.5 60 GLN B C 1
ATOM 1459 O O . GLN B 1 60 ? 2.463 -2.537 0.334 1 90.5 60 GLN B O 1
ATOM 1464 N N . GLY B 1 61 ? 4.25 -3.215 -0.757 1 93.25 61 GLY B N 1
ATOM 1465 C CA . GLY B 1 61 ? 3.807 -4.598 -0.698 1 93.25 61 GLY B CA 1
ATOM 1466 C C . GLY B 1 61 ? 2.904 -4.984 -1.854 1 93.25 61 GLY B C 1
ATOM 1467 O O . GLY B 1 61 ? 2.283 -6.047 -1.835 1 93.25 61 GLY B O 1
ATOM 1468 N N . THR B 1 62 ? 2.84 -4.141 -2.854 1 95.25 62 THR B N 1
ATOM 1469 C CA . THR B 1 62 ? 2.049 -4.438 -4.043 1 95.25 62 THR B CA 1
ATOM 1470 C C . THR B 1 62 ? 2.793 -5.406 -4.961 1 95.25 62 THR B C 1
ATOM 1472 O O . THR B 1 62 ? 3.992 -5.246 -5.195 1 95.25 62 THR B O 1
ATOM 1475 N N . LEU B 1 63 ? 2.055 -6.367 -5.426 1 98 63 LEU B N 1
ATOM 1476 C CA . LEU B 1 63 ? 2.629 -7.355 -6.336 1 98 63 LEU B CA 1
ATOM 1477 C C . LEU B 1 63 ? 2.789 -6.773 -7.738 1 98 63 LEU B C 1
ATOM 1479 O O . LEU B 1 63 ? 1.802 -6.398 -8.375 1 98 63 LEU B O 1
ATOM 1483 N N . HIS B 1 64 ? 4.004 -6.773 -8.273 1 97.38 64 HIS B N 1
ATOM 1484 C CA . HIS B 1 64 ? 4.273 -6.203 -9.586 1 97.38 64 HIS B CA 1
ATOM 1485 C C . HIS B 1 64 ? 4.559 -7.293 -10.617 1 97.38 64 HIS B C 1
ATOM 1487 O O . HIS B 1 64 ? 4.355 -7.086 -11.812 1 97.38 64 HIS B O 1
ATOM 1493 N N . ASP B 1 65 ? 5.102 -8.422 -10.062 1 98.25 65 ASP B N 1
ATOM 1494 C CA . ASP B 1 65 ? 5.434 -9.531 -10.953 1 98.25 65 ASP B CA 1
ATOM 1495 C C . ASP B 1 65 ? 5.414 -10.867 -10.211 1 98.25 65 ASP B C 1
ATOM 1497 O O . ASP B 1 65 ? 5.688 -10.914 -9.008 1 98.25 65 ASP B O 1
ATOM 1501 N N . ILE B 1 66 ? 5.137 -11.914 -10.906 1 98.88 66 ILE B N 1
ATOM 1502 C CA . ILE B 1 66 ? 5.184 -13.281 -10.406 1 98.88 66 ILE B CA 1
ATOM 1503 C C . ILE B 1 66 ? 5.582 -14.234 -11.531 1 98.88 66 ILE B C 1
ATOM 1505 O O . ILE B 1 66 ? 5.082 -14.125 -12.648 1 98.88 66 ILE B O 1
ATOM 1509 N N . ARG B 1 67 ? 6.492 -15.109 -11.266 1 98.62 67 ARG B N 1
ATOM 1510 C CA . ARG B 1 67 ? 6.996 -16.062 -12.242 1 98.62 67 ARG B CA 1
ATOM 1511 C C . ARG B 1 67 ? 7.109 -17.469 -11.641 1 98.62 67 ARG B C 1
ATOM 1513 O O . ARG B 1 67 ? 7.434 -17.609 -10.461 1 98.62 67 ARG B O 1
ATOM 1520 N N . PHE B 1 68 ? 6.926 -18.406 -12.523 1 98.44 68 PHE B N 1
ATOM 1521 C CA . PHE B 1 68 ? 7.016 -19.797 -12.109 1 98.44 68 PHE B CA 1
ATOM 1522 C C . PHE B 1 68 ? 8.039 -20.547 -12.961 1 98.44 68 PHE B C 1
ATOM 1524 O O . PHE B 1 68 ? 8.32 -20.156 -14.094 1 98.44 68 PHE B O 1
ATOM 1531 N N . THR B 1 69 ? 8.516 -21.594 -12.367 1 96.38 69 THR B N 1
ATOM 1532 C CA . THR B 1 69 ? 9.289 -22.547 -13.164 1 96.38 69 THR B CA 1
ATOM 1533 C C . THR B 1 69 ? 8.375 -23.547 -13.859 1 96.38 69 THR B C 1
ATOM 1535 O O . THR B 1 69 ? 7.168 -23.562 -13.609 1 96.38 69 THR B O 1
ATOM 1538 N N . ALA B 1 70 ? 9 -24.375 -14.617 1 93.38 70 ALA B N 1
ATOM 1539 C CA . ALA B 1 70 ? 8.266 -25.375 -15.406 1 93.38 70 ALA B CA 1
ATOM 1540 C C . ALA B 1 70 ? 7.734 -26.484 -14.516 1 93.38 70 ALA B C 1
ATOM 1542 O O . ALA B 1 70 ? 6.906 -27.297 -14.945 1 93.38 70 ALA B O 1
ATOM 1543 N N . ARG B 1 71 ? 8.086 -26.516 -13.258 1 93.56 71 ARG B N 1
ATOM 1544 C CA . ARG B 1 71 ? 7.66 -27.578 -12.344 1 93.56 71 ARG B CA 1
ATOM 1545 C C . ARG B 1 71 ? 6.277 -27.281 -11.766 1 93.56 71 ARG B C 1
ATOM 1547 O O . ARG B 1 71 ? 5.746 -28.062 -10.984 1 93.56 71 ARG B O 1
ATOM 1554 N N . LEU B 1 72 ? 5.684 -26.172 -12.172 1 96.06 72 LEU B N 1
ATOM 1555 C CA . LEU B 1 72 ? 4.41 -25.719 -11.625 1 96.06 72 LEU B CA 1
ATOM 1556 C C . LEU B 1 72 ? 3.352 -26.812 -11.734 1 96.06 72 LEU B C 1
ATOM 1558 O O . LEU B 1 72 ? 2.572 -27.016 -10.805 1 96.06 72 LEU B O 1
ATOM 1562 N N . ASP B 1 73 ? 3.383 -27.594 -12.812 1 92.06 73 ASP B N 1
ATOM 1563 C CA . ASP B 1 73 ? 2.324 -28.562 -13.086 1 92.06 73 ASP B CA 1
ATOM 1564 C C . ASP B 1 73 ? 2.477 -29.797 -12.219 1 92.06 73 ASP B C 1
ATOM 1566 O O . ASP B 1 73 ? 1.6 -30.672 -12.211 1 92.06 73 ASP B O 1
ATOM 1570 N N . HIS B 1 74 ? 3.512 -29.859 -11.445 1 93.12 74 HIS B N 1
ATOM 1571 C CA . HIS B 1 74 ? 3.748 -31.016 -10.594 1 93.12 74 HIS B CA 1
ATOM 1572 C C . HIS B 1 74 ? 3.211 -30.781 -9.18 1 93.12 74 HIS B C 1
ATOM 1574 O O . HIS B 1 74 ? 3.305 -31.656 -8.32 1 93.12 74 HIS B O 1
ATOM 1580 N N . TYR B 1 75 ? 2.627 -29.641 -8.977 1 95.06 75 TYR B N 1
ATOM 1581 C CA . TYR B 1 75 ? 2.209 -29.297 -7.617 1 95.06 75 TYR B CA 1
ATOM 1582 C C . TYR B 1 75 ? 0.694 -29.141 -7.535 1 95.06 75 TYR B C 1
ATOM 1584 O O . TYR B 1 75 ? 0.06 -28.672 -8.477 1 95.06 75 TYR B O 1
ATOM 1592 N N . ASP B 1 76 ? 0.183 -29.438 -6.371 1 96.06 76 ASP B N 1
ATOM 1593 C CA . ASP B 1 76 ? -1.224 -29.203 -6.059 1 96.06 76 ASP B CA 1
ATOM 1594 C C . ASP B 1 76 ? -1.52 -27.703 -5.961 1 96.06 76 ASP B C 1
ATOM 1596 O O . ASP B 1 76 ? -0.731 -26.953 -5.395 1 96.06 76 ASP B O 1
ATOM 1600 N N . PRO B 1 77 ? -2.654 -27.328 -6.469 1 97.31 77 PRO B N 1
ATOM 1601 C CA . PRO B 1 77 ? -3.008 -25.906 -6.426 1 97.31 77 PRO B CA 1
ATOM 1602 C C . PRO B 1 77 ? -2.893 -25.312 -5.027 1 97.31 77 PRO B C 1
ATOM 1604 O O . PRO B 1 77 ? -2.451 -24.172 -4.871 1 97.31 77 PRO B O 1
ATOM 1607 N N . ASP B 1 78 ? -3.207 -26.109 -3.971 1 97.25 78 ASP B N 1
ATOM 1608 C CA . ASP B 1 78 ? -3.119 -25.594 -2.605 1 97.25 78 ASP B CA 1
ATOM 1609 C C . ASP B 1 78 ? -1.668 -25.328 -2.207 1 97.25 78 ASP B C 1
ATOM 1611 O O . ASP B 1 78 ? -1.378 -24.375 -1.491 1 97.25 78 ASP B O 1
ATOM 1615 N N . VAL B 1 79 ? -0.842 -26.172 -2.676 1 97.31 79 VAL B N 1
ATOM 1616 C CA . VAL B 1 79 ? 0.58 -26.016 -2.391 1 97.31 79 VAL B CA 1
ATOM 1617 C C . VAL B 1 79 ? 1.106 -24.766 -3.102 1 97.31 79 VAL B C 1
ATOM 1619 O O . VAL B 1 79 ? 1.866 -23.984 -2.52 1 97.31 79 VAL B O 1
ATOM 1622 N N . VAL B 1 80 ? 0.687 -24.562 -4.324 1 98.06 80 VAL B N 1
ATOM 1623 C CA . VAL B 1 80 ? 1.098 -23.391 -5.098 1 98.06 80 VAL B CA 1
ATOM 1624 C C . VAL B 1 80 ? 0.634 -22.125 -4.391 1 98.06 80 VAL B C 1
ATOM 1626 O O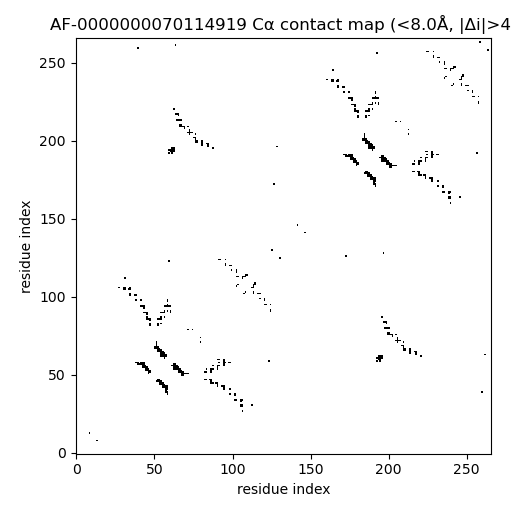 . VAL B 1 80 ? 1.419 -21.188 -4.203 1 98.06 80 VAL B O 1
ATOM 1629 N N . SER B 1 81 ? -0.583 -22.094 -3.895 1 98.62 81 SER B N 1
ATOM 1630 C CA . SER B 1 81 ? -1.126 -20.938 -3.188 1 98.62 81 SER B CA 1
ATOM 1631 C C . SER B 1 81 ? -0.312 -20.625 -1.938 1 98.62 81 SER B C 1
ATOM 1633 O O . SER B 1 81 ? 0.063 -19.469 -1.71 1 98.62 81 SER B O 1
ATOM 1635 N N . ARG B 1 82 ? -0.005 -21.641 -1.201 1 98.25 82 ARG B N 1
ATOM 1636 C CA . ARG B 1 82 ? 0.753 -21.453 0.032 1 98.25 82 ARG B CA 1
ATOM 1637 C C . ARG B 1 82 ? 2.162 -20.953 -0.264 1 98.25 82 ARG B C 1
ATOM 1639 O O . ARG B 1 82 ? 2.688 -20.094 0.457 1 98.25 82 ARG B O 1
ATOM 1646 N N . THR B 1 83 ? 2.717 -21.5 -1.334 1 98.25 83 THR B N 1
ATOM 1647 C CA . THR B 1 83 ? 4.074 -21.141 -1.712 1 98.25 83 THR B CA 1
ATOM 164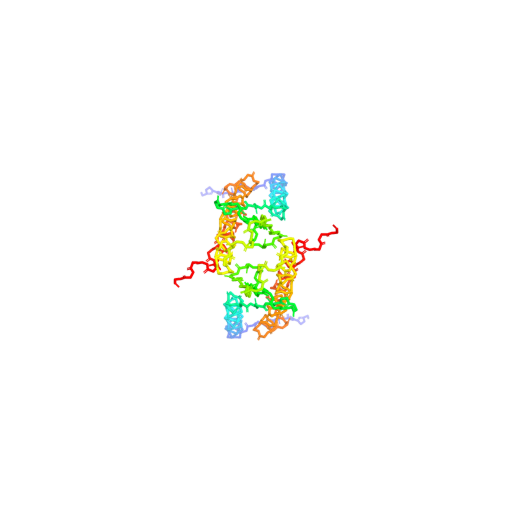8 C C . THR B 1 83 ? 4.133 -19.672 -2.156 1 98.25 83 THR B C 1
ATOM 1650 O O . THR B 1 83 ? 5.055 -18.953 -1.787 1 98.25 83 THR B O 1
ATOM 1653 N N . ILE B 1 84 ? 3.152 -19.234 -2.908 1 98.75 84 ILE B N 1
ATOM 1654 C CA . ILE B 1 84 ? 3.066 -17.844 -3.33 1 98.75 84 ILE B CA 1
ATOM 1655 C C . ILE B 1 84 ? 2.959 -16.938 -2.105 1 98.75 84 ILE B C 1
ATOM 1657 O O . ILE B 1 84 ? 3.699 -15.961 -1.982 1 98.75 84 ILE B O 1
ATOM 1661 N N . MET B 1 85 ? 2.094 -17.312 -1.185 1 98.56 85 MET B N 1
ATOM 1662 C CA . MET B 1 85 ? 1.857 -16.453 -0.025 1 98.56 85 MET B CA 1
ATOM 1663 C C . MET B 1 85 ? 3.098 -16.375 0.859 1 98.56 85 MET B C 1
ATOM 1665 O O . MET B 1 85 ? 3.396 -15.336 1.435 1 98.56 85 MET B O 1
ATOM 1669 N N . ALA B 1 86 ? 3.785 -17.469 0.951 1 98.31 86 ALA B N 1
ATOM 1670 C CA . ALA B 1 86 ? 5.035 -17.453 1.709 1 98.31 86 ALA B CA 1
ATOM 1671 C C . ALA B 1 86 ? 6.066 -16.531 1.058 1 98.31 86 ALA B C 1
ATOM 1673 O O . ALA B 1 86 ? 6.727 -15.758 1.741 1 98.31 86 ALA B O 1
ATOM 1674 N N . ALA B 1 87 ? 6.148 -16.641 -0.245 1 98.5 87 ALA B N 1
ATOM 1675 C CA . ALA B 1 87 ? 7.082 -15.797 -0.98 1 98.5 87 ALA B CA 1
ATOM 1676 C C . ALA B 1 87 ? 6.707 -14.32 -0.845 1 98.5 87 ALA B C 1
ATOM 1678 O O . ALA B 1 87 ? 7.578 -13.469 -0.692 1 98.5 87 ALA B O 1
ATOM 1679 N N . VAL B 1 88 ? 5.434 -14.047 -0.907 1 98.31 88 VAL B N 1
ATOM 1680 C CA . VAL B 1 88 ? 4.945 -12.68 -0.752 1 98.31 88 VAL B CA 1
ATOM 1681 C C . VAL B 1 88 ? 5.293 -12.164 0.641 1 98.31 88 VAL B C 1
ATOM 1683 O O . VAL B 1 88 ? 5.758 -11.031 0.792 1 98.31 88 VAL B O 1
ATOM 1686 N N . ARG B 1 89 ? 5.121 -12.969 1.654 1 97.5 89 ARG B N 1
ATOM 1687 C CA . ARG B 1 89 ? 5.461 -12.578 3.02 1 97.5 89 ARG B CA 1
ATOM 1688 C C . ARG B 1 89 ? 6.949 -12.281 3.15 1 97.5 89 ARG B C 1
ATOM 1690 O O . ARG B 1 89 ? 7.332 -11.281 3.77 1 97.5 89 ARG B O 1
ATOM 1697 N N . ASP B 1 90 ? 7.699 -13.094 2.555 1 97.81 90 ASP B N 1
ATOM 1698 C CA . ASP B 1 90 ? 9.148 -12.898 2.592 1 97.81 90 ASP B CA 1
ATOM 1699 C C . ASP B 1 90 ? 9.547 -11.602 1.884 1 97.81 90 ASP B C 1
ATOM 1701 O O . ASP B 1 90 ? 10.344 -10.82 2.408 1 97.81 90 ASP B O 1
ATOM 1705 N N . ALA B 1 91 ? 8.961 -11.406 0.702 1 98.25 91 ALA B N 1
ATOM 1706 C CA . ALA B 1 91 ? 9.234 -10.195 -0.059 1 98.25 91 ALA B CA 1
ATOM 1707 C C . ALA B 1 91 ? 8.797 -8.953 0.714 1 98.25 91 ALA B C 1
ATOM 1709 O O . ALA B 1 91 ? 9.477 -7.926 0.69 1 98.25 91 ALA B O 1
ATOM 1710 N N . ARG B 1 92 ? 7.695 -9.047 1.363 1 97.12 92 ARG B N 1
ATOM 1711 C CA . ARG B 1 92 ? 7.199 -7.918 2.143 1 97.12 92 ARG B CA 1
ATOM 1712 C C . ARG B 1 92 ? 8.156 -7.566 3.275 1 97.12 92 ARG B C 1
ATOM 1714 O O . ARG B 1 92 ? 8.406 -6.391 3.543 1 97.12 92 ARG B O 1
ATOM 1721 N N . ARG B 1 93 ? 8.633 -8.562 3.91 1 96.56 93 ARG B N 1
ATOM 1722 C CA . ARG B 1 93 ? 9.609 -8.336 4.969 1 96.56 93 ARG B CA 1
ATOM 1723 C C . ARG B 1 93 ? 10.859 -7.664 4.426 1 96.56 93 ARG B C 1
ATOM 1725 O O . ARG B 1 93 ? 11.367 -6.711 5.02 1 96.56 93 ARG B O 1
ATOM 1732 N N . ARG B 1 94 ? 11.336 -8.156 3.311 1 97.06 94 ARG B N 1
ATOM 1733 C CA . ARG B 1 94 ? 12.523 -7.59 2.676 1 97.06 94 ARG B CA 1
ATOM 1734 C C . ARG B 1 94 ? 12.273 -6.152 2.24 1 97.06 94 ARG B C 1
ATOM 1736 O O . ARG B 1 94 ? 13.133 -5.289 2.416 1 97.06 94 ARG B O 1
ATOM 1743 N N . ALA B 1 95 ? 11.102 -5.957 1.688 1 96.25 95 ALA B N 1
ATOM 1744 C CA . ALA B 1 95 ? 10.734 -4.605 1.268 1 96.25 95 ALA B CA 1
ATOM 1745 C C . ALA B 1 95 ? 10.734 -3.643 2.449 1 96.25 95 ALA B C 1
ATOM 1747 O O . ALA B 1 95 ? 11.219 -2.512 2.336 1 96.25 95 ALA B O 1
ATOM 1748 N N . ALA B 1 96 ? 10.203 -4.113 3.541 1 94.12 96 ALA B N 1
ATOM 1749 C CA . ALA B 1 96 ? 10.188 -3.293 4.75 1 94.12 96 ALA B CA 1
ATOM 1750 C C . ALA B 1 96 ? 11.602 -2.955 5.199 1 94.12 96 ALA B C 1
ATOM 1752 O O . ALA B 1 96 ? 11.898 -1.805 5.535 1 94.12 96 ALA B O 1
ATOM 1753 N N . GLY B 1 97 ? 12.414 -3.904 5.137 1 95 97 GLY B N 1
ATOM 1754 C CA . GLY B 1 97 ? 13.805 -3.689 5.492 1 95 97 GLY B CA 1
ATOM 1755 C C . GLY B 1 97 ? 14.516 -2.725 4.562 1 95 97 GLY B C 1
ATOM 1756 O O . GLY B 1 97 ? 15.195 -1.801 5.016 1 95 97 GLY B O 1
ATOM 1757 N N . ASP B 1 98 ? 14.398 -2.934 3.285 1 96.12 98 ASP B N 1
ATOM 1758 C CA . ASP B 1 98 ? 15.031 -2.074 2.285 1 96.12 98 ASP B CA 1
ATOM 1759 C C . ASP B 1 98 ? 14.5 -0.646 2.377 1 96.12 98 ASP B C 1
ATOM 1761 O O . ASP B 1 98 ? 15.25 0.313 2.203 1 96.12 98 ASP B O 1
ATOM 1765 N N . SER B 1 99 ? 13.195 -0.503 2.619 1 93.81 99 SER B N 1
ATOM 1766 C CA . SER B 1 99 ? 12.594 0.813 2.803 1 93.81 99 SER B CA 1
ATOM 1767 C C . SER B 1 99 ? 13.219 1.546 3.986 1 93.81 99 SER B C 1
ATOM 1769 O O . SER B 1 99 ? 13.539 2.73 3.889 1 93.81 99 SER B O 1
ATOM 1771 N N . ALA B 1 100 ? 13.375 0.871 5.09 1 91.75 100 ALA B N 1
ATOM 1772 C CA . ALA B 1 100 ? 14 1.451 6.273 1 91.75 100 ALA B CA 1
ATOM 1773 C C . ALA B 1 100 ? 15.414 1.927 5.973 1 91.75 100 ALA B C 1
ATOM 1775 O O . ALA B 1 100 ? 15.828 3 6.418 1 91.75 100 ALA B O 1
ATOM 1776 N N . LEU B 1 101 ? 16.094 1.174 5.191 1 93.56 101 LEU B N 1
ATOM 1777 C CA . LEU B 1 101 ? 17.469 1.514 4.82 1 93.56 101 LEU B CA 1
ATOM 1778 C C . LEU B 1 101 ? 17.5 2.762 3.945 1 93.56 101 LEU B C 1
ATOM 1780 O O . LEU B 1 101 ? 18.359 3.633 4.129 1 93.56 101 LEU B O 1
ATOM 1784 N N . VAL B 1 102 ? 16.609 2.836 3.002 1 93.56 102 VAL B N 1
ATOM 1785 C CA . VAL B 1 102 ? 16.516 3.994 2.119 1 93.56 102 VAL B CA 1
ATOM 1786 C C . VAL B 1 102 ? 16.25 5.254 2.943 1 93.56 102 VAL B C 1
ATOM 1788 O O . VAL B 1 102 ? 16.891 6.281 2.738 1 93.56 102 VAL B O 1
ATOM 1791 N N . ILE B 1 103 ? 15.367 5.168 3.885 1 91.19 103 ILE B N 1
ATOM 1792 C CA . ILE B 1 103 ? 15 6.305 4.727 1 91.19 103 ILE B CA 1
ATOM 1793 C C . ILE B 1 103 ? 16.188 6.707 5.594 1 91.19 103 ILE B C 1
ATOM 1795 O O . ILE B 1 103 ? 16.516 7.891 5.695 1 91.19 103 ILE B O 1
ATOM 1799 N N . GLU B 1 104 ? 16.844 5.75 6.137 1 88.88 104 GLU B N 1
ATOM 1800 C CA . GLU B 1 104 ? 18.016 6.004 6.973 1 88.88 104 GLU B CA 1
ATOM 1801 C C . GLU B 1 104 ? 19.125 6.668 6.176 1 88.88 104 GLU B C 1
ATOM 1803 O O . GLU B 1 104 ? 19.75 7.625 6.645 1 88.88 104 GLU B O 1
ATOM 1808 N N . GLU B 1 105 ? 19.344 6.227 4.996 1 91 105 GLU B N 1
ATOM 1809 C CA . GLU B 1 105 ? 20.422 6.723 4.156 1 91 105 GLU B CA 1
ATOM 1810 C C . GLU B 1 105 ? 20.141 8.141 3.664 1 91 105 GLU B C 1
ATOM 1812 O O . GLU B 1 105 ? 21.062 8.93 3.455 1 91 105 GLU B O 1
ATOM 1817 N N . THR B 1 106 ? 18.891 8.438 3.479 1 88.31 106 THR B N 1
ATOM 1818 C CA . THR B 1 106 ? 18.531 9.711 2.861 1 88.31 106 THR B CA 1
ATOM 1819 C C . THR B 1 106 ? 18.219 10.758 3.928 1 88.31 106 THR B C 1
ATOM 1821 O O . THR B 1 106 ? 18.656 11.906 3.818 1 88.31 106 THR B O 1
ATOM 1824 N N . LEU B 1 107 ? 17.406 10.414 4.91 1 83.62 107 LEU B N 1
ATOM 1825 C CA . LEU B 1 107 ? 16.953 11.391 5.895 1 83.62 107 LEU B CA 1
ATOM 1826 C C . LEU B 1 107 ? 17.75 11.273 7.188 1 83.62 107 LEU B C 1
ATOM 1828 O O . LEU B 1 107 ? 17.766 12.211 7.992 1 83.62 107 LEU B O 1
ATOM 1832 N N . GLY B 1 108 ? 18.5 10.445 7.23 1 75.12 108 GLY B N 1
ATOM 1833 C CA . GLY B 1 108 ? 19.234 10.234 8.469 1 75.12 108 GLY B CA 1
ATOM 1834 C C . GLY B 1 108 ? 18.328 9.898 9.648 1 75.12 108 GLY B C 1
ATOM 1835 O O . GLY B 1 108 ? 17.109 10.062 9.57 1 75.12 108 GLY B O 1
ATOM 1836 N N . SER B 1 109 ? 18.688 9.148 10.609 1 63.12 109 SER B N 1
ATOM 1837 C CA . SER B 1 109 ? 17.938 8.719 11.789 1 63.12 109 SER B CA 1
ATOM 1838 C C . SER B 1 109 ? 17.438 9.914 12.594 1 63.12 109 SER B C 1
ATOM 1840 O O . SER B 1 109 ? 16.438 9.82 13.297 1 63.12 109 SER B O 1
ATOM 1842 N N . ALA B 1 110 ? 18.047 10.961 12.484 1 58.81 110 ALA B N 1
ATOM 1843 C CA . ALA B 1 110 ? 17.703 12.094 13.344 1 58.81 110 ALA B CA 1
ATOM 1844 C C . ALA B 1 110 ? 16.547 12.898 12.758 1 58.81 110 ALA B C 1
ATOM 1846 O O . ALA B 1 110 ? 15.984 13.773 13.43 1 58.81 110 ALA B O 1
ATOM 1847 N N . SER B 1 111 ? 16.172 12.633 11.609 1 61.34 111 SER B N 1
ATOM 1848 C CA . SER B 1 111 ? 15.172 13.477 10.945 1 61.34 111 SER B CA 1
ATOM 1849 C C . SER B 1 111 ? 13.758 13.07 11.328 1 61.34 111 SER B C 1
ATOM 1851 O O . SER B 1 111 ? 13.422 11.883 11.336 1 61.34 111 SER B O 1
ATOM 1853 N N . VAL B 1 112 ? 13.094 14.055 11.898 1 58.03 112 VAL B N 1
ATOM 1854 C CA . VAL B 1 112 ? 11.688 13.875 12.219 1 58.03 112 VAL B CA 1
ATOM 1855 C C . VAL B 1 112 ? 10.961 13.242 11.031 1 58.03 112 VAL B C 1
ATOM 1857 O O . VAL B 1 112 ? 10.156 12.32 11.203 1 58.03 112 VAL B O 1
ATOM 1860 N N . ALA B 1 113 ? 11.375 13.688 9.93 1 57.06 113 ALA B N 1
ATOM 1861 C CA . ALA B 1 113 ? 10.758 13.141 8.719 1 57.06 113 ALA B CA 1
ATOM 1862 C C . ALA B 1 113 ? 11.078 11.664 8.555 1 57.06 113 ALA B C 1
ATOM 1864 O O . ALA B 1 113 ? 10.211 10.867 8.18 1 57.06 113 ALA B O 1
ATOM 1865 N N . ALA B 1 114 ? 12.273 11.227 8.938 1 58.09 114 ALA B N 1
ATOM 1866 C CA . ALA B 1 114 ? 12.688 9.82 8.859 1 58.09 114 ALA B CA 1
ATOM 1867 C C . ALA B 1 114 ? 11.875 8.961 9.828 1 58.09 114 ALA B C 1
ATOM 1869 O O . ALA B 1 114 ? 11.445 7.859 9.477 1 58.09 114 ALA B O 1
ATOM 1870 N N . ARG B 1 115 ? 11.672 9.531 10.945 1 60.78 115 ARG B N 1
ATOM 1871 C CA . ARG B 1 115 ? 10.914 8.805 11.969 1 60.78 115 ARG B CA 1
ATOM 1872 C C . ARG B 1 115 ? 9.461 8.617 11.539 1 60.78 115 ARG B C 1
ATOM 1874 O O . ARG B 1 115 ? 8.875 7.559 11.758 1 60.78 115 ARG B O 1
ATOM 1881 N N . GLU B 1 116 ? 8.945 9.664 10.93 1 60.78 116 GLU B N 1
ATOM 1882 C CA . GLU B 1 116 ? 7.566 9.578 10.469 1 60.78 116 GLU B CA 1
ATOM 1883 C C . GLU B 1 116 ? 7.43 8.578 9.32 1 60.78 116 GLU B C 1
ATOM 1885 O O . GLU B 1 116 ? 6.461 7.816 9.273 1 60.78 116 GLU B O 1
ATOM 1890 N N . LEU B 1 117 ? 8.383 8.5 8.539 1 59.19 117 LEU B N 1
ATOM 1891 C CA . LEU B 1 117 ? 8.352 7.574 7.41 1 59.19 117 LEU B CA 1
ATOM 1892 C C . LEU B 1 117 ? 8.539 6.137 7.875 1 59.19 117 LEU B C 1
ATOM 1894 O O . LEU B 1 117 ? 7.848 5.23 7.398 1 59.19 117 LEU B O 1
ATOM 1898 N N . THR B 1 118 ? 9.375 5.852 8.844 1 60.75 118 THR B N 1
ATOM 1899 C CA . THR B 1 118 ? 9.578 4.535 9.438 1 60.75 118 THR B CA 1
ATOM 1900 C C . THR B 1 118 ? 8.312 4.059 10.141 1 60.75 118 THR B C 1
ATOM 1902 O O . THR B 1 118 ? 7.934 2.891 10.031 1 60.75 118 THR B O 1
ATOM 1905 N N . ALA B 1 119 ? 7.73 4.996 10.773 1 60 119 ALA B N 1
ATOM 1906 C CA . ALA B 1 119 ? 6.477 4.676 11.445 1 60 119 ALA B CA 1
ATOM 1907 C C . ALA B 1 119 ? 5.398 4.277 10.438 1 60 119 ALA B C 1
ATOM 1909 O O . ALA B 1 119 ? 4.629 3.344 10.68 1 60 119 ALA B O 1
ATOM 1910 N N . ARG B 1 120 ? 5.422 4.992 9.445 1 56.31 120 ARG B N 1
ATOM 1911 C CA . ARG B 1 120 ? 4.438 4.688 8.406 1 56.31 120 ARG B CA 1
ATOM 1912 C C . ARG B 1 120 ? 4.719 3.334 7.766 1 56.31 120 ARG B C 1
ATOM 1914 O O . ARG B 1 120 ? 3.797 2.549 7.527 1 56.31 120 ARG B O 1
ATOM 1921 N N . VAL B 1 121 ? 5.938 2.979 7.543 1 59.94 121 VAL B N 1
ATOM 1922 C CA . VAL B 1 121 ? 6.328 1.685 6.992 1 59.94 121 VAL B CA 1
ATOM 1923 C C . VAL B 1 121 ? 5.961 0.574 7.973 1 59.94 121 VAL B C 1
ATOM 1925 O O . VAL B 1 121 ? 5.391 -0.447 7.582 1 59.94 121 VAL B O 1
ATOM 1928 N N . ALA B 1 122 ? 6.277 0.757 9.172 1 58.84 122 ALA B N 1
ATOM 1929 C CA . ALA B 1 122 ? 5.965 -0.213 10.219 1 58.84 122 ALA B CA 1
ATOM 1930 C C . ALA B 1 122 ? 4.457 -0.437 10.32 1 58.84 122 ALA B C 1
ATOM 1932 O O . ALA B 1 122 ? 4.004 -1.569 10.5 1 58.84 122 ALA B O 1
ATOM 1933 N N . GLU B 1 123 ? 3.781 0.57 10.305 1 55.94 123 GLU B N 1
ATOM 1934 C CA . GLU B 1 123 ? 2.326 0.489 10.383 1 55.94 123 GLU B CA 1
ATOM 1935 C C . GLU B 1 123 ? 1.751 -0.307 9.219 1 55.94 123 GLU B C 1
ATOM 1937 O O . GLU B 1 123 ? 0.838 -1.115 9.398 1 55.94 123 GLU B O 1
ATOM 1942 N N . ARG B 1 124 ? 2.279 -0.031 8.141 1 55.72 124 ARG B N 1
ATOM 1943 C CA . ARG B 1 124 ? 1.824 -0.757 6.957 1 55.72 124 ARG B CA 1
ATOM 1944 C C . ARG B 1 124 ? 2.148 -2.242 7.066 1 55.72 124 ARG B C 1
ATOM 1946 O O . ARG B 1 124 ? 1.388 -3.088 6.59 1 55.72 124 ARG B O 1
ATOM 1953 N N . LEU B 1 125 ? 3.266 -2.539 7.598 1 55.94 125 LEU B N 1
ATOM 1954 C CA . LEU B 1 125 ? 3.666 -3.926 7.809 1 55.94 125 LEU B CA 1
ATOM 1955 C C . LEU B 1 125 ? 2.779 -4.594 8.859 1 55.94 125 LEU B C 1
ATOM 1957 O O . LEU B 1 125 ? 2.547 -5.805 8.797 1 55.94 125 LEU B O 1
ATOM 1961 N N . ARG B 1 126 ? 2.543 -3.93 9.906 1 56.78 126 ARG B N 1
ATOM 1962 C CA . ARG B 1 126 ? 1.695 -4.473 10.961 1 56.78 126 ARG B CA 1
ATOM 1963 C C . ARG B 1 126 ? 0.292 -4.766 10.445 1 56.78 126 ARG B C 1
ATOM 1965 O O . ARG B 1 126 ? -0.347 -5.727 10.875 1 56.78 126 ARG B O 1
ATOM 1972 N N . THR B 1 127 ? -0.194 -4.008 9.758 1 47.5 127 THR B N 1
ATOM 1973 C CA . THR B 1 127 ? -1.55 -4.199 9.258 1 47.5 127 THR B CA 1
ATOM 1974 C C . THR B 1 127 ? -1.566 -5.23 8.125 1 47.5 127 THR B C 1
ATOM 1976 O O . THR B 1 127 ? -2.566 -5.363 7.418 1 47.5 127 THR B O 1
ATOM 1979 N N . SER B 1 128 ? -0.414 -5.871 8.055 1 46.44 128 SER B N 1
ATOM 1980 C CA . SER B 1 128 ? -0.338 -6.996 7.125 1 46.44 128 SER B CA 1
ATOM 1981 C C . SER B 1 128 ? -1.182 -8.172 7.613 1 46.44 128 SER B C 1
ATOM 1983 O O . SER B 1 128 ? -1.367 -8.352 8.82 1 46.44 128 SER B O 1
ATOM 1985 N N . PRO B 1 129 ? -1.927 -8.766 6.684 1 42.53 129 PRO B N 1
ATOM 1986 C CA . PRO B 1 129 ? -2.854 -9.844 7.039 1 42.53 129 PRO B CA 1
ATOM 1987 C C . PRO B 1 129 ? -2.221 -10.883 7.961 1 42.53 129 PRO B C 1
ATOM 1989 O O . PRO B 1 129 ? -2.934 -11.664 8.594 1 42.53 129 PRO B O 1
ATOM 1992 N N . GLU B 1 130 ? -1.004 -11.047 7.906 1 40.78 130 GLU B N 1
ATOM 1993 C CA . GLU B 1 130 ? -0.464 -12.172 8.656 1 40.78 130 GLU B CA 1
ATOM 1994 C C . GLU B 1 130 ? -0.58 -11.938 10.164 1 40.78 130 GLU B C 1
ATOM 1996 O O . GLU B 1 130 ? -0.572 -12.891 10.945 1 40.78 130 GLU B O 1
ATOM 2001 N N . ASP B 1 131 ? -0.489 -10.742 10.648 1 37.12 131 ASP B N 1
ATOM 2002 C CA . ASP B 1 131 ? -0.352 -10.539 12.086 1 37.12 131 ASP B CA 1
ATOM 2003 C C . ASP B 1 131 ? -1.715 -10.555 12.773 1 37.12 131 ASP B C 1
ATOM 2005 O O . ASP B 1 131 ? -1.834 -10.148 13.938 1 37.12 131 ASP B O 1
ATOM 2009 N N . ARG B 1 132 ? -2.719 -10.766 12.055 1 40.03 132 ARG B N 1
ATOM 2010 C CA . ARG B 1 132 ? -3.953 -10.969 12.805 1 40.03 132 ARG B CA 1
ATOM 2011 C C . ARG B 1 132 ? -3.838 -12.188 13.719 1 40.03 132 ARG B C 1
ATOM 2013 O O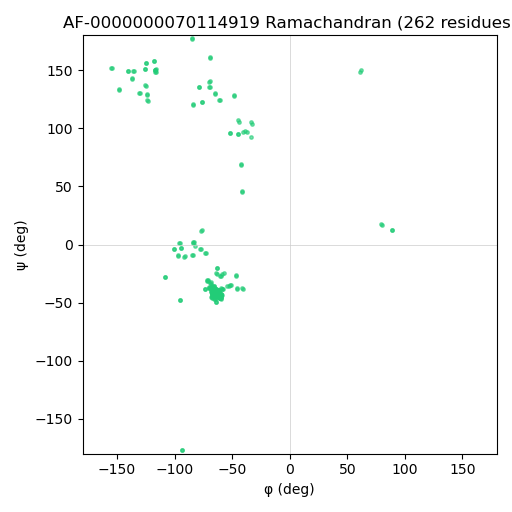 . ARG B 1 132 ? -3.41 -13.258 13.289 1 40.03 132 ARG B O 1
ATOM 2020 N N . PRO B 1 133 ? -4.109 -11.883 15.031 1 37.91 133 PRO B N 1
ATOM 2021 C CA . PRO B 1 133 ? -4.129 -13.07 15.891 1 37.91 133 PRO B CA 1
ATOM 2022 C C . PRO B 1 133 ? -5.039 -14.172 15.359 1 37.91 133 PRO B C 1
ATOM 2024 O O . PRO B 1 133 ? -5.969 -13.898 14.594 1 37.91 133 PRO B O 1
#

Foldseek 3Di:
DPPPPPPPCDPVNVVVVVVVVVVVVVLQVVLVVQLVVCQQPDKFWFAFPVRQKIWIAGLLLDTDDMDGDPCVVVDDPVVVVVRVVVRSLVRNVVSLVVSLVSLCVRQNPVHPVSVVSNVVSVVSNCVPVVNDD/DPPPPPPPCDPVNVVVVVVVVVVVVVLQVVLVVVLVVCQQPDKFWFAFPVRQKIWIAGLLLDTDDMDGDPCVVVDDPVVVVVRVVVRSLVRNVVSLVVSLVSLCVRNNPVHPSSVVSNVVSVVSNCVPVVNDD

InterPro domains:
  IPR004401 Nucleoid-associated protein YbaB/EbfC [PF02575] (27-102)
  IPR036894 Nucleoid-associated protein YbaB-like domain superfamily [G3DSA:3.30.1310.10] (14-114)
  IPR036894 Nucleoid-associated protein YbaB-like domain superfamily [SSF82607] (26-96)